Protein 4YO2 (pdb70)

InterPro domains:
  IPR003316 E2F/DP family, winged-helix DNA-binding domain [PF02319] (114-182)
  IPR003316 E2F/DP family, winged-helix DNA-binding domain [PF02319] (262-347)
  IPR003316 E2F/DP family, winged-helix DNA-binding domain [SM01372] (113-182)
  IPR003316 E2F/DP family, winged-helix DNA-binding domain [SM01372] (261-347)
  IPR015633 E2F Family [PTHR12081] (41-549)
  IPR036388 Winged helix-like DNA-binding domain superfamily [G3DSA:1.10.10.10] (108-183)
  IPR036388 Winged helix-like DNA-binding domain superfamily [G3DSA:1.10.10.10] (256-348)
  IPR036390 Winged helix DNA-binding domain superfamily [SSF46785] (115-183)
  IPR036390 Winged helix DNA-binding domain superfamily [SSF46785] (263-348)

Structure (mmCIF, N/CA/C/O backbone):
data_4YO2
#
_entry.id   4YO2
#
_cell.length_a   98.830
_cell.length_b   98.830
_cell.length_c   121.690
_cell.angle_alpha   90.000
_cell.angle_beta   90.000
_cell.angle_gamma   120.000
#
_symmetry.space_group_name_H-M   'P 32 2 1'
#
loop_
_entity.id
_entity.type
_entity.pdbx_description
1 polymer 'Transcription factor E2F8'
2 polymer "DNA (5'-D(P*TP*TP*TP*TP*CP*CP*CP*GP*CP*CP*AP*AP*AP*AP*A)-3')"
3 polymer "DNA (5'-D(P*TP*TP*TP*TP*TP*GP*GP*CP*GP*GP*GP*AP*AP*AP*A)-3')"
#
loop_
_atom_site.group_PDB
_atom_site.id
_atom_site.type_symbol
_atom_site.label_atom_id
_atom_site.label_alt_id
_atom_site.label_comp_id
_atom_site.label_asym_id
_atom_site.label_entity_id
_atom_site.label_seq_id
_atom_site.pdbx_PDB_ins_code
_atom_site.Cartn_x
_atom_site.Cartn_y
_atom_site.Cartn_z
_atom_site.occupancy
_atom_si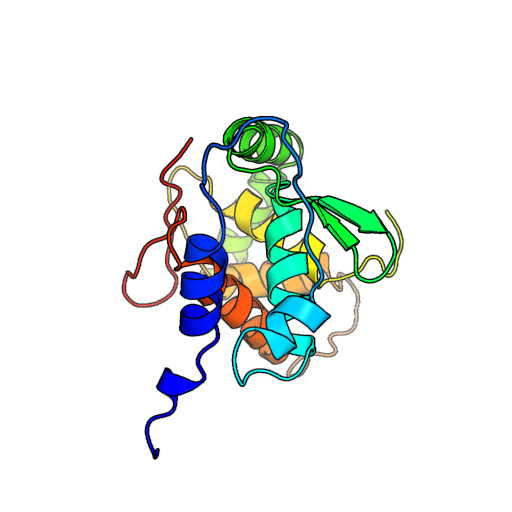te.B_iso_or_equiv
_atom_site.auth_seq_id
_atom_site.auth_comp_id
_atom_site.auth_asym_id
_atom_site.auth_atom_id
_atom_site.pdbx_PDB_model_num
ATOM 1 N N . GLN A 1 1 ? 69.223 30.546 32.149 1.00 285.44 110 GLN A N 1
ATOM 2 C CA . GLN A 1 1 ? 70.135 30.527 30.968 1.00 283.26 110 GLN A CA 1
ATOM 3 C C . GLN A 1 1 ? 69.674 31.463 29.846 1.00 282.36 110 GLN A C 1
ATOM 4 O O . GLN A 1 1 ? 70.443 32.321 29.414 1.00 280.63 110 GLN A O 1
ATOM 10 N N . PRO A 1 2 ? 68.438 31.293 29.358 1.00 217.35 111 PRO A N 1
ATOM 11 C CA . PRO A 1 2 ? 68.010 32.088 28.190 1.00 216.78 111 PRO A CA 1
ATOM 12 C C . PRO A 1 2 ? 68.076 33.590 28.395 1.00 216.12 111 PRO A C 1
ATOM 13 O O . PRO A 1 2 ? 68.319 34.322 27.428 1.00 215.03 111 PRO A O 1
ATOM 17 N N . SER A 1 3 ? 67.856 34.074 29.619 1.00 125.15 112 SER A N 1
ATOM 18 C CA . SER A 1 3 ? 67.792 35.511 29.847 1.00 124.92 112 SER A CA 1
ATOM 19 C C . SER A 1 3 ? 69.112 36.176 29.479 1.00 122.79 112 SER A C 1
ATOM 20 O O . SER A 1 3 ? 70.188 35.711 29.866 1.00 121.79 112 SER A O 1
ATOM 23 N N . ARG A 1 4 ? 69.021 37.281 28.737 1.00 178.16 113 ARG A N 1
ATOM 24 C CA . ARG A 1 4 ? 70.200 38.037 28.337 1.00 176.52 113 ARG A CA 1
ATOM 25 C C . ARG A 1 4 ? 70.674 39.002 29.414 1.00 176.58 113 ARG A C 1
ATOM 26 O O . ARG A 1 4 ? 71.805 39.491 29.330 1.00 175.43 113 ARG A O 1
ATOM 34 N N . LYS A 1 5 ? 69.843 39.285 30.419 1.00 85.23 114 LYS A N 1
ATOM 35 C CA . LYS A 1 5 ? 70.242 40.196 31.483 1.00 85.53 114 LYS A CA 1
ATOM 36 C C . LYS A 1 5 ? 71.284 39.587 32.411 1.00 85.00 114 LYS A C 1
ATOM 37 O O . LYS A 1 5 ? 71.992 40.331 33.097 1.00 84.93 114 LYS A O 1
ATOM 43 N N . GLU A 1 6 ? 71.394 38.256 32.452 1.00 110.96 115 GLU A N 1
ATOM 44 C CA . GLU A 1 6 ? 72.354 37.620 33.350 1.00 110.82 115 GLU A CA 1
ATOM 45 C C . GLU A 1 6 ? 73.788 37.995 33.000 1.00 109.30 115 GLU A C 1
ATOM 46 O O . GLU A 1 6 ? 74.662 37.973 33.874 1.00 109.43 115 GLU A O 1
ATOM 52 N N . LYS A 1 7 ? 74.053 38.325 31.735 1.00 136.10 116 LYS A N 1
ATOM 53 C CA . LYS A 1 7 ? 75.377 38.731 31.282 1.00 134.87 116 LYS A CA 1
ATOM 54 C C . LYS A 1 7 ? 75.432 40.212 30.924 1.00 134.85 116 LYS A C 1
ATOM 55 O O . LYS A 1 7 ? 76.382 40.656 30.273 1.00 134.01 116 LYS A O 1
ATOM 61 N N . SER A 1 8 ? 74.431 40.984 31.341 1.00 101.75 117 SER A N 1
ATOM 62 C CA . SER A 1 8 ? 74.404 42.411 31.055 1.00 102.08 117 SER A CA 1
ATOM 63 C C . SER A 1 8 ? 75.526 43.133 31.791 1.00 102.18 117 SER A C 1
ATOM 64 O O . SER A 1 8 ? 75.939 42.739 32.884 1.00 102.54 117 SER A O 1
ATOM 67 N N . LEU A 1 9 ? 76.014 44.211 31.173 1.00 77.59 118 LEU A N 1
ATOM 68 C CA . LEU A 1 9 ? 77.153 44.939 31.720 1.00 77.89 118 LEU A CA 1
ATOM 69 C C . LEU A 1 9 ? 76.842 45.538 33.085 1.00 79.29 118 LEU A C 1
ATOM 70 O O . LEU A 1 9 ? 77.745 45.685 33.920 1.00 79.71 118 LEU A O 1
ATOM 75 N N . GLY A 1 10 ? 75.576 45.868 33.343 1.00 98.97 119 GLY A N 1
ATOM 76 C CA . GLY A 1 10 ? 75.227 46.518 34.592 1.00 100.47 119 GLY A CA 1
ATOM 77 C C . GLY A 1 10 ? 75.228 45.584 35.781 1.00 100.82 119 GLY A C 1
ATOM 78 O O . GLY A 1 10 ? 75.315 46.051 36.921 1.00 102.06 119 GLY A O 1
ATOM 79 N N . LEU A 1 11 ? 75.149 44.275 35.544 1.00 113.98 120 LEU A N 1
ATOM 80 C CA . LEU A 1 11 ? 75.267 43.320 36.640 1.00 114.52 120 LEU A CA 1
ATOM 81 C C . LEU A 1 11 ? 76.688 43.307 37.184 1.00 114.45 120 LEU A C 1
ATOM 82 O O . LEU A 1 11 ? 76.922 43.602 38.362 1.00 115.73 120 LEU A O 1
ATOM 87 N N . LEU A 1 12 ? 77.657 42.976 36.327 1.00 77.86 121 LEU A N 1
ATOM 88 C CA . LEU A 1 12 ? 79.042 42.952 36.771 1.00 77.99 121 LEU A CA 1
ATOM 89 C C . LEU A 1 12 ? 79.522 44.342 37.145 1.00 78.95 121 LEU A C 1
ATOM 90 O O . LEU A 1 12 ? 80.463 44.477 37.931 1.00 79.83 121 LEU A O 1
ATOM 95 N N . CYS A 1 13 ? 78.911 45.385 36.583 1.00 100.86 122 CYS A N 1
ATOM 96 C CA . CYS A 1 13 ? 79.231 46.728 37.046 1.00 102.16 122 CYS A CA 1
ATOM 97 C C . CYS A 1 13 ? 78.720 46.951 38.464 1.00 103.79 122 CYS A C 1
ATOM 98 O O . CYS A 1 13 ? 79.429 47.523 39.302 1.00 105.06 122 CYS A O 1
ATOM 101 N N . HIS A 1 14 ? 77.503 46.479 38.762 1.00 85.04 123 HIS A N 1
ATOM 102 C CA . HIS A 1 14 ? 76.983 46.601 40.120 1.00 86.73 123 HIS A CA 1
ATOM 103 C C . HIS A 1 14 ? 77.854 45.829 41.098 1.00 87.30 123 HIS A C 1
ATOM 104 O O . HIS A 1 14 ? 78.115 46.292 42.215 1.00 88.93 123 HIS A O 1
ATOM 111 N N . LYS A 1 15 ? 78.326 44.651 40.688 1.00 82.40 124 LYS A N 1
ATOM 112 C CA . LYS A 1 15 ? 79.262 43.910 41.520 1.00 83.10 124 LYS A CA 1
ATOM 113 C C . LYS A 1 15 ? 80.593 44.635 41.639 1.00 83.57 124 LYS A C 1
ATOM 114 O O . LYS A 1 15 ? 81.256 44.546 42.678 1.00 85.06 124 LYS A O 1
ATOM 120 N N . PHE A 1 16 ? 80.992 45.360 40.596 1.00 75.48 125 PHE A N 1
ATOM 121 C CA . PHE A 1 16 ? 82.251 46.087 40.646 1.00 76.19 125 PHE A CA 1
ATOM 122 C C . PHE A 1 16 ? 82.187 47.205 41.673 1.00 78.23 125 PHE A C 1
ATOM 123 O O . PHE A 1 16 ? 83.137 47.413 42.436 1.00 79.70 125 PHE A O 1
ATOM 131 N N . LEU A 1 17 ? 81.074 47.937 41.706 1.00 93.15 126 LEU A N 1
ATOM 132 C CA . LEU A 1 17 ? 80.894 48.946 42.743 1.00 95.23 126 LEU A CA 1
ATOM 133 C C . LEU A 1 17 ? 80.708 48.315 44.113 1.00 96.61 126 LEU A C 1
ATOM 134 O O . LEU A 1 17 ? 81.091 48.912 45.125 1.00 98.59 126 LEU A O 1
ATOM 139 N N . ALA A 1 18 ? 80.118 47.121 44.170 1.00 90.72 127 ALA A N 1
ATOM 140 C CA . ALA A 1 18 ? 80.020 46.412 45.437 1.00 92.24 127 ALA A CA 1
ATOM 141 C C . ALA A 1 18 ? 81.383 45.974 45.949 1.00 93.08 127 ALA A C 1
ATOM 142 O O . ALA A 1 18 ? 81.551 45.797 47.160 1.00 95.07 127 ALA A O 1
ATOM 144 N N . ARG A 1 19 ? 82.358 45.797 45.055 1.00 101.80 128 ARG A N 1
ATOM 145 C CA . ARG A 1 19 ? 83.666 45.305 45.470 1.00 102.73 128 ARG A CA 1
ATOM 146 C C . ARG A 1 19 ? 84.392 46.287 46.380 1.00 105.06 128 ARG A C 1
ATOM 147 O O . ARG A 1 19 ? 85.197 45.864 47.216 1.00 106.76 128 ARG A O 1
ATOM 155 N N . TYR A 1 20 ? 84.135 47.585 46.237 1.00 217.45 129 TYR A N 1
ATOM 156 C CA . TYR A 1 20 ? 84.893 48.592 46.966 1.00 219.77 129 TYR A CA 1
ATOM 157 C C . TYR A 1 20 ? 83.967 49.669 47.515 1.00 220.95 129 TYR A C 1
ATOM 158 O O . TYR A 1 20 ? 82.956 50.003 46.884 1.00 219.67 129 TYR A O 1
ATOM 167 N N . PRO A 1 21 ? 84.285 50.229 48.684 1.00 123.05 130 PRO A N 1
ATOM 168 C CA . PRO A 1 21 ? 83.503 51.357 49.201 1.00 124.45 130 PRO A CA 1
ATOM 169 C C . PRO A 1 21 ? 83.626 52.601 48.339 1.00 124.23 130 PRO A C 1
ATOM 170 O O . PRO A 1 21 ? 84.667 52.869 47.739 1.00 124.18 130 PRO A O 1
ATOM 174 N N . ASN A 1 22 ? 82.538 53.375 48.299 1.00 121.53 131 ASN A N 1
ATOM 175 C CA . ASN A 1 22 ? 82.559 54.660 47.612 1.00 121.91 131 ASN A CA 1
ATOM 176 C C . ASN A 1 22 ? 83.436 55.686 48.322 1.00 124.77 131 ASN A C 1
ATOM 177 O O . ASN A 1 22 ? 83.897 56.635 47.678 1.00 125.34 131 ASN A O 1
ATOM 182 N N . TYR A 1 23 ? 83.675 55.521 49.623 1.00 190.98 132 TYR A N 1
ATOM 183 C CA . TYR A 1 23 ? 84.408 56.494 50.436 1.00 194.10 132 TYR A CA 1
ATOM 184 C C . TYR A 1 23 ? 85.485 55.774 51.236 1.00 195.43 132 TYR A C 1
ATOM 185 O O . TYR A 1 23 ? 85.365 55.606 52.456 1.00 197.36 132 TYR A O 1
ATOM 194 N N . PRO A 1 24 ? 86.559 55.341 50.579 1.00 135.24 133 PRO A N 1
ATOM 195 C CA . PRO A 1 24 ? 87.653 54.685 51.306 1.00 136.83 133 PRO A CA 1
ATOM 196 C C . PRO A 1 24 ? 88.649 55.672 51.892 1.00 140.21 133 PRO A C 1
ATOM 197 O O . PRO A 1 24 ? 88.461 56.890 51.803 1.00 141.44 133 PRO A O 1
ATOM 201 N N . ASN A 1 25 ? 89.706 55.148 52.496 1.00 165.42 134 ASN A N 1
ATOM 202 C CA . ASN A 1 25 ? 90.832 55.917 52.997 1.00 168.84 134 ASN A CA 1
ATOM 203 C C . ASN A 1 25 ? 92.113 55.269 52.500 1.00 168.82 134 ASN A C 1
ATOM 204 O O . ASN A 1 25 ? 92.129 54.072 52.192 1.00 166.77 134 ASN A O 1
ATOM 209 N N . PRO A 1 26 ? 93.208 56.036 52.390 1.00 148.38 135 PRO A N 1
ATOM 210 C CA . PRO A 1 26 ? 94.466 55.445 51.912 1.00 148.67 135 PRO A CA 1
ATOM 211 C C . PRO A 1 26 ? 94.915 54.255 52.747 1.00 149.60 135 PRO A C 1
ATOM 212 O O . PRO A 1 26 ? 95.484 54.410 53.833 1.00 153.07 135 PRO A O 1
ATOM 216 N N . ALA A 1 27 ? 94.643 53.055 52.234 1.00 164.35 136 ALA A N 1
ATOM 217 C CA . ALA A 1 27 ? 95.059 51.808 52.863 1.00 165.04 136 ALA A CA 1
ATOM 218 C C . ALA A 1 27 ? 95.794 50.967 51.827 1.00 163.27 136 ALA A C 1
ATOM 219 O O . ALA A 1 27 ? 96.407 51.517 50.906 1.00 162.99 136 ALA A O 1
ATOM 221 N N . VAL A 1 28 ? 95.744 49.643 51.959 1.00 168.62 137 VAL A N 1
ATOM 222 C CA . VAL A 1 28 ? 96.307 48.767 50.937 1.00 166.69 137 VAL A CA 1
ATOM 223 C C . VAL A 1 28 ? 95.283 48.651 49.813 1.00 162.57 137 VAL A C 1
ATOM 224 O O . VAL A 1 28 ? 94.544 47.665 49.717 1.00 160.47 137 VAL A O 1
ATOM 228 N N . ASN A 1 29 ? 95.223 49.674 48.966 1.00 134.62 138 ASN A N 1
ATOM 229 C CA . ASN A 1 29 ? 94.275 49.727 47.863 1.00 131.11 138 ASN A CA 1
ATOM 230 C C . ASN A 1 29 ? 94.973 49.331 46.571 1.00 129.47 138 ASN A C 1
ATOM 231 O O . ASN A 1 29 ? 96.017 49.892 46.223 1.00 131.08 138 ASN A O 1
ATOM 236 N N . ASN A 1 30 ? 94.388 48.370 45.863 1.00 141.23 139 ASN A N 1
ATOM 237 C CA . ASN A 1 30 ? 94.931 47.911 44.595 1.00 139.47 139 ASN A CA 1
ATOM 238 C C . ASN A 1 30 ? 93.847 47.141 43.858 1.00 136.06 139 ASN A C 1
ATOM 239 O O . ASN A 1 30 ? 92.914 46.611 44.467 1.00 135.42 139 ASN A O 1
ATOM 244 N N . ASP A 1 31 ? 93.987 47.087 42.536 1.00 132.32 140 ASP A N 1
ATOM 245 C CA . ASP A 1 31 ? 93.079 46.348 41.672 1.00 129.22 140 ASP A CA 1
ATOM 246 C C . ASP A 1 31 ? 93.893 45.539 40.677 1.00 128.19 140 ASP A C 1
ATOM 247 O O . ASP A 1 31 ? 94.925 46.002 40.186 1.00 129.24 140 ASP A O 1
ATOM 252 N N . ILE A 1 32 ? 93.416 44.333 40.381 1.00 99.58 141 ILE A N 1
ATOM 253 C CA . ILE A 1 32 ? 94.039 43.442 39.407 1.00 98.41 141 ILE A CA 1
ATOM 254 C C . ILE A 1 32 ? 92.902 42.854 38.587 1.00 95.56 141 ILE A C 1
ATOM 255 O O . ILE A 1 32 ? 92.164 41.991 39.075 1.00 94.99 141 ILE A O 1
ATOM 260 N N . CYS A 1 33 ? 92.755 43.319 37.345 1.00 160.57 142 CYS A N 1
ATOM 261 C CA . CYS A 1 33 ? 91.580 42.962 36.561 1.00 158.15 142 CYS A CA 1
ATOM 262 C C . CYS A 1 33 ? 91.505 41.465 36.298 1.00 156.97 142 CYS A C 1
ATOM 263 O O . CYS A 1 33 ? 90.407 40.897 36.269 1.00 155.69 142 CYS A O 1
ATOM 266 N N . LEU A 1 34 ? 92.649 40.804 36.115 1.00 90.86 143 LEU A N 1
ATOM 267 C CA . LEU A 1 34 ? 92.629 39.354 35.968 1.00 90.13 143 LEU A CA 1
ATOM 268 C C . LEU A 1 34 ? 92.195 38.673 37.257 1.00 91.22 143 LEU A C 1
ATOM 269 O O . LEU A 1 34 ? 91.529 37.631 37.214 1.00 90.37 143 LEU A O 1
ATOM 274 N N . ASP A 1 35 ? 92.543 39.252 38.407 1.00 160.56 144 ASP A N 1
ATOM 275 C CA . ASP A 1 35 ? 92.049 38.726 39.672 1.00 161.83 144 ASP A CA 1
ATOM 276 C C . ASP A 1 35 ? 90.554 38.963 39.817 1.00 160.67 144 ASP A C 1
ATOM 277 O O . ASP A 1 35 ? 89.885 38.234 40.555 1.00 161.17 144 ASP A O 1
ATOM 282 N N . GLU A 1 36 ? 90.014 39.984 39.149 1.00 98.24 145 GLU A N 1
ATOM 283 C CA . GLU A 1 36 ? 88.564 40.134 39.093 1.00 97.07 145 GLU A CA 1
ATOM 284 C C . GLU A 1 36 ? 87.946 39.083 38.184 1.00 95.20 145 GLU A C 1
ATOM 285 O O . GLU A 1 36 ? 86.856 38.572 38.466 1.00 94.91 145 GLU A O 1
ATOM 291 N N . VAL A 1 37 ? 88.630 38.741 37.091 1.00 145.27 146 VAL A N 1
ATOM 292 C CA . VAL A 1 37 ? 88.142 37.679 36.219 1.00 143.72 146 VAL A CA 1
ATOM 293 C C . VAL A 1 37 ? 88.155 36.342 36.949 1.00 144.67 146 VAL A C 1
ATOM 294 O O . VAL A 1 37 ? 87.302 35.483 36.696 1.00 143.96 146 VAL A O 1
ATOM 298 N N . ALA A 1 38 ? 89.107 36.143 37.862 1.00 181.26 147 ALA A N 1
ATOM 299 C CA . ALA A 1 38 ? 89.244 34.869 38.557 1.00 182.57 147 ALA A CA 1
ATOM 300 C C . ALA A 1 38 ? 88.426 34.794 39.839 1.00 184.04 147 ALA A C 1
ATOM 301 O O . ALA A 1 38 ? 87.990 33.702 40.218 1.00 184.75 147 ALA A O 1
ATOM 303 N N . GLU A 1 39 ? 88.210 35.925 40.516 1.00 189.79 148 GLU A N 1
ATOM 304 C CA . GLU A 1 39 ? 87.465 35.908 41.771 1.00 191.41 148 GLU A CA 1
ATOM 305 C C . GLU A 1 39 ? 86.035 35.441 41.552 1.00 190.43 148 GLU A C 1
ATOM 306 O O . GLU A 1 39 ? 85.433 34.836 42.447 1.00 191.90 148 GLU A O 1
ATOM 312 N N . GLU A 1 40 ? 85.483 35.710 40.376 1.00 112.93 149 GLU A N 1
ATOM 313 C CA . GLU A 1 40 ? 84.220 35.150 39.926 1.00 112.00 149 GLU A CA 1
ATOM 314 C C . GLU A 1 40 ? 84.491 34.258 38.718 1.00 110.54 149 GLU A C 1
ATOM 315 O O . GLU A 1 40 ? 85.637 34.073 38.300 1.00 110.31 149 GLU A O 1
ATOM 321 N N . LEU A 1 41 ? 83.426 33.694 38.157 1.00 311.08 150 LEU A N 1
ATOM 322 C CA . LEU A 1 41 ? 83.541 32.826 36.994 1.00 309.82 150 LEU A CA 1
ATOM 323 C C . LEU A 1 41 ? 83.498 33.597 35.680 1.00 307.77 150 LEU A C 1
ATOM 324 O O . LEU A 1 41 ? 83.416 32.977 34.615 1.00 306.66 150 LEU A O 1
ATOM 329 N N . ASN A 1 42 ? 83.547 34.926 35.733 1.00 149.02 151 ASN A N 1
ATOM 330 C CA . ASN A 1 42 ? 83.378 35.756 34.547 1.00 147.44 151 ASN A CA 1
ATOM 331 C C . ASN A 1 42 ? 84.153 37.069 34.667 1.00 147.61 151 ASN A C 1
ATOM 332 O O . ASN A 1 42 ? 84.594 37.413 35.760 1.00 148.98 151 ASN A O 1
ATOM 337 N N . VAL A 1 43 ? 84.363 37.810 33.577 1.00 105.19 152 VAL A N 1
ATOM 338 C CA . VAL A 1 43 ? 83.994 37.451 32.207 1.00 103.74 152 VAL A CA 1
ATOM 339 C C . VAL A 1 43 ? 85.254 37.519 31.360 1.00 103.22 152 VAL A C 1
ATOM 340 O O . VAL A 1 43 ? 86.363 37.482 31.889 1.00 104.05 152 VAL A O 1
ATOM 344 N N . GLU A 1 44 ? 85.087 37.611 30.045 1.00 163.53 153 GLU A N 1
ATOM 345 C CA . GLU A 1 44 ? 86.205 37.977 29.191 1.00 163.24 153 GLU A CA 1
ATOM 346 C C . GLU A 1 44 ? 86.667 39.382 29.558 1.00 164.13 153 GLU A C 1
ATOM 347 O O . GLU A 1 44 ? 85.863 40.244 29.924 1.00 164.46 153 GLU A O 1
ATOM 353 N N . ARG A 1 45 ? 87.978 39.608 29.467 1.00 96.53 154 ARG A N 1
ATOM 354 C CA . ARG A 1 45 ? 88.578 40.786 30.082 1.00 97.88 154 ARG A CA 1
ATOM 355 C C . ARG A 1 45 ? 88.064 42.092 29.486 1.00 97.90 154 ARG A C 1
ATOM 356 O O . ARG A 1 45 ? 88.162 43.136 30.140 1.00 99.13 154 ARG A O 1
ATOM 364 N N . ARG A 1 46 ? 87.517 42.063 28.267 1.00 117.50 155 ARG A N 1
ATOM 365 C CA . ARG A 1 46 ? 87.101 43.300 27.613 1.00 117.83 155 ARG A CA 1
ATOM 366 C C . ARG A 1 46 ? 86.027 44.030 28.411 1.00 118.37 155 ARG A C 1
ATOM 367 O O . ARG A 1 46 ? 85.988 45.267 28.415 1.00 119.43 155 ARG A O 1
ATOM 375 N N . ARG A 1 47 ? 85.157 43.290 29.103 1.00 107.69 156 ARG A N 1
ATOM 376 C CA . ARG A 1 47 ? 84.112 43.930 29.896 1.00 108.35 156 ARG A CA 1
ATOM 377 C C . ARG A 1 47 ? 84.717 44.757 31.021 1.00 109.87 156 ARG A C 1
ATOM 378 O O . ARG A 1 47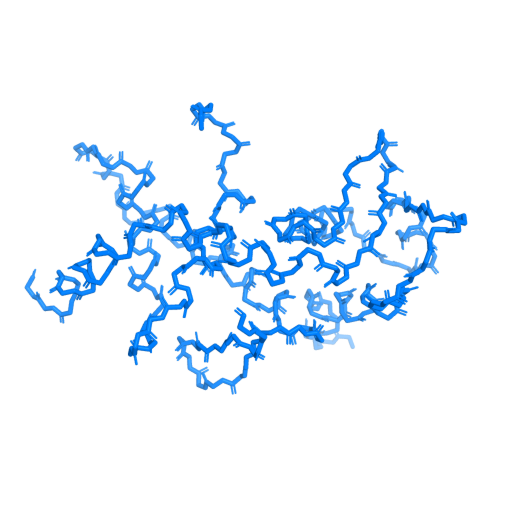 ? 84.365 45.930 31.211 1.00 110.86 156 ARG A O 1
ATOM 386 N N . ILE A 1 48 ? 85.658 44.168 31.758 1.00 78.64 157 ILE A N 1
ATOM 387 C CA . ILE A 1 48 ? 86.348 44.911 32.804 1.00 80.33 157 ILE A CA 1
ATOM 388 C C . ILE A 1 48 ? 87.168 46.032 32.192 1.00 81.22 157 ILE A C 1
ATOM 389 O O . ILE A 1 48 ? 87.398 47.064 32.834 1.00 82.83 157 ILE A O 1
ATOM 394 N N . TYR A 1 49 ? 87.615 45.864 30.947 1.00 128.78 158 TYR A N 1
ATOM 395 C CA . TYR A 1 49 ? 88.366 46.932 30.299 1.00 129.89 158 TYR A CA 1
ATOM 396 C C . TYR A 1 49 ? 87.492 48.160 30.094 1.00 130.56 158 TYR A C 1
ATOM 397 O O . TYR A 1 49 ? 87.847 49.263 30.524 1.00 132.35 158 TYR A O 1
ATOM 406 N N . ASP A 1 50 ? 86.331 47.991 29.454 1.00 132.02 159 ASP A N 1
ATOM 407 C CA . ASP A 1 50 ? 85.479 49.152 29.222 1.00 132.90 159 ASP A CA 1
ATOM 408 C C . ASP A 1 50 ? 84.926 49.713 30.527 1.00 134.00 159 ASP A C 1
ATOM 409 O O . ASP A 1 50 ? 84.787 50.936 30.661 1.00 135.59 159 ASP A O 1
ATOM 414 N N . ILE A 1 51 ? 84.634 48.853 31.508 1.00 70.77 160 ILE A N 1
ATOM 415 C CA . ILE A 1 51 ? 84.146 49.358 32.789 1.00 71.98 160 ILE A CA 1
ATOM 416 C C . ILE A 1 51 ? 85.223 50.187 33.475 1.00 73.88 160 ILE A C 1
ATOM 417 O O . ILE A 1 51 ? 84.941 51.240 34.059 1.00 75.48 160 ILE A O 1
ATOM 422 N N . VAL A 1 52 ? 86.474 49.737 33.402 1.00 73.95 161 VAL A N 1
ATOM 423 C CA . VAL A 1 52 ? 87.556 50.470 34.046 1.00 76.04 161 VAL A CA 1
ATOM 424 C C . VAL A 1 52 ? 87.822 51.776 33.312 1.00 77.41 161 VAL A C 1
ATOM 425 O O . VAL A 1 52 ? 88.083 52.811 33.935 1.00 79.54 161 VAL A O 1
ATOM 429 N N . ASN A 1 53 ? 87.747 51.755 31.980 1.00 118.32 162 ASN A N 1
ATOM 430 C CA . ASN A 1 53 ? 88.015 52.967 31.218 1.00 119.89 162 ASN A CA 1
ATOM 431 C C . ASN A 1 53 ? 86.941 54.017 31.460 1.00 120.93 162 ASN A C 1
ATOM 432 O O . ASN A 1 53 ? 87.252 55.205 31.610 1.00 123.21 162 ASN A O 1
ATOM 437 N N . VAL A 1 54 ? 85.671 53.606 31.512 1.00 77.67 163 VAL A N 1
ATOM 438 C CA . VAL A 1 54 ? 84.627 54.572 31.835 1.00 78.84 163 VAL A CA 1
ATOM 439 C C . VAL A 1 54 ? 84.743 55.012 33.288 1.00 80.38 163 VAL A C 1
ATOM 440 O O . VAL A 1 54 ? 84.369 56.139 33.631 1.00 82.27 163 VAL A O 1
ATOM 444 N N . LEU A 1 55 ? 85.257 54.145 34.164 1.00 81.51 164 LEU A N 1
ATOM 445 C CA . LEU A 1 55 ? 85.389 54.521 35.567 1.00 83.15 164 LEU A CA 1
ATOM 446 C C . LEU A 1 55 ? 86.418 55.627 35.752 1.00 85.72 164 LEU A C 1
ATOM 447 O O . LEU A 1 55 ? 86.223 56.531 36.572 1.00 87.72 164 LEU A O 1
ATOM 452 N N . GLU A 1 56 ? 87.508 55.588 34.987 1.00 136.14 165 GLU A N 1
ATOM 453 C CA . GLU A 1 56 ? 88.552 56.592 35.130 1.00 138.87 165 GLU A CA 1
ATOM 454 C C . GLU A 1 56 ? 88.246 57.872 34.369 1.00 140.45 165 GLU A C 1
ATOM 455 O O . GLU A 1 56 ? 88.955 58.866 34.555 1.00 143.17 165 GLU A O 1
ATOM 461 N N . SER A 1 57 ? 87.213 57.878 33.524 1.00 87.18 166 SER A N 1
ATOM 462 C CA . SER A 1 57 ? 86.847 59.105 32.828 1.00 88.98 166 SER A CA 1
ATOM 463 C C . SER A 1 57 ? 86.371 60.171 33.802 1.00 91.30 166 SER A C 1
ATOM 464 O O . SER A 1 57 ? 86.520 61.368 33.532 1.00 93.86 166 SER A O 1
ATOM 467 N N . LEU A 1 58 ? 85.798 59.759 34.932 1.00 113.96 167 LEU A N 1
ATOM 468 C CA . LEU A 1 58 ? 85.371 60.672 35.982 1.00 116.16 167 LEU A CA 1
ATOM 469 C C . LEU A 1 58 ? 86.388 60.768 37.110 1.00 117.86 167 LEU A C 1
ATOM 470 O O . LEU A 1 58 ? 86.073 61.319 38.169 1.00 119.53 167 LEU A O 1
ATOM 475 N N . HIS A 1 59 ? 87.591 60.231 36.910 1.00 123.26 168 HIS A N 1
ATOM 476 C CA . HIS A 1 59 ? 88.635 60.183 37.931 1.00 124.95 168 HIS A CA 1
ATOM 477 C C . HIS A 1 59 ? 88.185 59.429 39.178 1.00 124.08 168 HIS A C 1
ATOM 478 O O . HIS A 1 59 ? 88.714 59.659 40.270 1.00 126.09 168 HIS A O 1
ATOM 485 N N . MET A 1 60 ? 87.211 58.525 39.044 1.00 125.32 169 MET A N 1
ATOM 486 C CA . MET A 1 60 ? 86.847 57.678 40.173 1.00 124.59 169 MET A CA 1
ATOM 487 C C . MET A 1 60 ? 87.963 56.710 40.534 1.00 124.32 169 MET A C 1
ATOM 488 O O . MET A 1 60 ? 88.074 56.314 41.696 1.00 125.08 169 MET A O 1
ATOM 493 N N . VAL A 1 61 ? 88.791 56.326 39.561 1.00 118.80 170 VAL A N 1
ATOM 494 C CA . VAL A 1 61 ? 89.877 55.369 39.760 1.00 118.59 170 VAL A CA 1
ATOM 495 C C . VAL A 1 61 ? 91.130 55.932 39.099 1.00 120.22 170 VAL A C 1
ATOM 496 O O . VAL A 1 61 ? 91.122 57.071 38.617 1.00 121.68 170 VAL A O 1
ATOM 500 N N . SER A 1 62 ? 92.216 55.156 39.070 1.00 111.58 171 SER A N 1
ATOM 501 C CA . SER A 1 62 ? 93.409 55.614 38.363 1.00 113.18 171 SER A CA 1
ATOM 502 C C . SER A 1 62 ? 94.305 54.439 37.994 1.00 112.13 171 SER A C 1
ATOM 503 O O . SER A 1 62 ? 94.336 53.419 38.687 1.00 111.34 171 SER A O 1
ATOM 506 N N . ARG A 1 63 ? 95.022 54.599 36.881 1.00 115.00 172 ARG A N 1
ATOM 507 C CA . ARG A 1 63 ? 96.021 53.625 36.458 1.00 114.53 172 ARG A CA 1
ATOM 508 C C . ARG A 1 63 ? 97.223 53.659 37.396 1.00 117.50 172 ARG A C 1
ATOM 509 O O . ARG A 1 63 ? 97.700 54.736 37.769 1.00 120.49 172 ARG A O 1
ATOM 517 N N . LEU A 1 64 ? 97.740 52.479 37.742 1.00 223.40 173 LEU A N 1
ATOM 518 C CA . LEU A 1 64 ? 99.000 52.362 38.468 1.00 226.32 173 LEU A CA 1
ATOM 519 C C . LEU A 1 64 ? 100.080 51.676 37.648 1.00 226.37 173 LEU A C 1
ATOM 520 O O . LEU A 1 64 ? 101.181 52.215 37.496 1.00 229.18 173 LEU A O 1
ATOM 525 N N . ALA A 1 65 ? 99.791 50.496 37.114 1.00 171.77 174 ALA A N 1
ATOM 526 C CA . ALA A 1 65 ? 100.742 49.758 36.293 1.00 171.64 174 ALA A CA 1
ATOM 527 C C . ALA A 1 65 ? 99.957 48.743 35.470 1.00 167.92 174 ALA A C 1
ATOM 528 O O . ALA A 1 65 ? 98.721 48.737 35.479 1.00 165.72 174 ALA A O 1
ATOM 530 N N . LYS A 1 66 ? 100.677 47.886 34.748 1.00 138.24 175 LYS A N 1
ATOM 531 C CA . LYS A 1 66 ? 100.024 46.837 33.980 1.00 134.99 175 LYS A CA 1
ATOM 532 C C . LYS A 1 66 ? 99.250 45.923 34.919 1.00 133.67 175 LYS A C 1
ATOM 533 O O . LYS A 1 66 ? 99.778 45.469 35.939 1.00 135.34 175 LYS A O 1
ATOM 539 N N . ASN A 1 67 ? 97.996 45.642 34.560 1.00 127.84 176 ASN A N 1
ATOM 540 C CA . ASN A 1 67 ? 97.100 44.834 35.386 1.00 126.62 176 ASN A CA 1
ATOM 541 C C . ASN A 1 67 ? 97.055 45.348 36.825 1.00 128.72 176 ASN A C 1
ATOM 542 O O . ASN A 1 67 ? 96.868 44.578 37.771 1.00 129.01 176 ASN A O 1
ATOM 547 N N . ARG A 1 68 ? 97.211 46.662 37.001 1.00 429.24 177 ARG A N 1
ATOM 548 C CA . ARG A 1 68 ? 97.295 47.268 38.333 1.00 431.65 177 ARG A CA 1
ATOM 549 C C . ARG A 1 68 ? 96.611 48.632 38.310 1.00 431.99 177 ARG A C 1
ATOM 550 O O . ARG A 1 68 ? 97.176 49.615 37.819 1.00 433.45 177 ARG A O 1
ATOM 558 N N . TYR A 1 69 ? 95.397 48.678 38.850 1.00 108.02 178 TYR A N 1
ATOM 559 C CA . TYR A 1 69 ? 94.623 49.895 39.028 1.00 108.52 178 TYR A CA 1
ATOM 560 C C . TYR A 1 69 ? 94.465 50.199 40.513 1.00 110.55 178 TYR A C 1
ATOM 561 O O . TYR A 1 69 ? 94.671 49.336 41.371 1.00 111.06 178 TYR A O 1
ATOM 570 N N . THR A 1 70 ? 94.106 51.447 40.807 1.00 137.25 179 THR A N 1
ATOM 571 C CA . THR A 1 70 ? 93.795 51.884 42.164 1.00 139.19 179 THR A CA 1
ATOM 572 C C . THR A 1 70 ? 92.388 52.465 42.195 1.00 138.07 179 THR A C 1
ATOM 573 O O . THR A 1 70 ? 92.056 53.354 41.399 1.00 137.79 179 THR A O 1
ATOM 577 N N . TRP A 1 71 ? 91.569 51.951 43.120 1.00 111.59 180 TRP A N 1
ATOM 578 C CA . TRP A 1 71 ? 90.139 52.243 43.129 1.00 110.29 180 TRP A CA 1
ATOM 579 C C . TRP A 1 71 ? 89.834 53.701 43.450 1.00 112.26 180 TRP A C 1
ATOM 580 O O . TRP A 1 71 ? 88.855 54.243 42.933 1.00 111.27 180 TRP A O 1
ATOM 591 N N . HIS A 1 72 ? 90.651 54.352 44.280 1.00 125.12 181 HIS A N 1
ATOM 592 C CA . HIS A 1 72 ? 90.363 55.710 44.740 1.00 127.38 181 HIS A CA 1
ATOM 593 C C . HIS A 1 72 ? 88.909 55.828 45.192 1.00 126.55 181 HIS A C 1
ATOM 594 O O . HIS A 1 72 ? 88.485 55.085 46.081 1.00 126.35 181 HIS A O 1
ATOM 601 N N . GLY A 1 73 ? 88.127 56.735 44.603 1.00 111.63 182 GLY A N 1
ATOM 602 C CA . GLY A 1 73 ? 86.722 56.802 44.957 1.00 110.88 182 GLY A CA 1
ATOM 603 C C . GLY A 1 73 ? 85.968 58.058 44.565 1.00 111.70 182 GLY A C 1
ATOM 604 O O . GLY A 1 73 ? 86.142 58.600 43.469 1.00 111.39 182 GLY A O 1
ATOM 605 N N . ARG A 1 74 ? 85.119 58.518 45.482 1.00 163.18 183 ARG A N 1
ATOM 606 C CA . ARG A 1 74 ? 84.112 59.544 45.237 1.00 163.85 183 ARG A CA 1
ATOM 607 C C . ARG A 1 74 ? 84.624 60.963 45.490 1.00 167.06 183 ARG A C 1
ATOM 608 O O . ARG A 1 74 ? 83.837 61.915 45.439 1.00 168.21 183 ARG A O 1
ATOM 616 N N . HIS A 1 75 ? 85.921 61.130 45.751 1.00 172.10 184 HIS A N 1
ATOM 617 C CA . HIS A 1 75 ? 86.434 62.424 46.190 1.00 175.63 184 HIS A CA 1
ATOM 618 C C . HIS A 1 75 ? 86.345 63.467 45.083 1.00 176.30 184 HIS A C 1
ATOM 619 O O . HIS A 1 75 ? 85.644 64.477 45.220 1.00 177.97 184 HIS A O 1
ATOM 626 N N . ASN A 1 76 ? 87.054 63.243 43.974 1.00 166.54 185 ASN A N 1
ATOM 627 C CA . ASN A 1 76 ? 87.120 64.259 42.931 1.00 167.70 185 ASN A CA 1
ATOM 628 C C . ASN A 1 76 ? 85.751 64.536 42.328 1.00 166.44 185 ASN A C 1
ATOM 629 O O . ASN A 1 76 ? 85.434 65.693 42.047 1.00 168.57 185 ASN A O 1
ATOM 634 N N . LEU A 1 77 ? 84.908 63.505 42.212 1.00 137.03 186 LEU A N 1
ATOM 635 C CA . LEU A 1 77 ? 83.604 63.548 41.550 1.00 135.57 186 LEU A CA 1
ATOM 636 C C . LEU A 1 77 ? 83.077 64.953 41.273 1.00 138.11 186 LEU A C 1
ATOM 637 O O . LEU A 1 77 ? 82.975 65.363 40.111 1.00 138.08 186 LEU A O 1
ATOM 642 N N . ASN A 1 78 ? 82.740 65.700 42.329 1.00 145.29 187 ASN A N 1
ATOM 643 C CA . ASN A 1 78 ? 82.221 67.052 42.139 1.00 148.02 187 ASN A CA 1
ATOM 644 C C . ASN A 1 78 ? 83.264 67.960 41.500 1.00 150.42 187 ASN A C 1
ATOM 645 O O . ASN A 1 78 ? 82.939 68.785 40.637 1.00 151.70 187 ASN A O 1
ATOM 650 N N . LYS A 1 79 ? 84.528 67.815 41.904 1.00 149.65 188 LYS A N 1
ATOM 651 C CA . LYS A 1 79 ? 85.601 68.583 41.284 1.00 152.06 188 LYS A CA 1
ATOM 652 C C . LYS A 1 79 ? 85.790 68.184 39.828 1.00 150.10 188 LYS A C 1
ATOM 653 O O . LYS A 1 79 ? 86.183 69.016 39.002 1.00 152.16 188 LYS A O 1
ATOM 659 N N . THR A 1 80 ? 85.491 66.928 39.493 1.00 171.46 189 THR A N 1
ATOM 660 C CA . THR A 1 80 ? 85.611 66.470 38.117 1.00 169.49 189 THR A CA 1
ATOM 661 C C . THR A 1 80 ? 84.503 67.050 37.253 1.00 169.62 189 THR A C 1
ATOM 662 O O . THR A 1 80 ? 84.756 67.498 36.130 1.00 170.44 189 THR A O 1
ATOM 666 N N . LEU A 1 81 ? 83.266 67.040 37.751 1.00 146.21 190 LEU A N 1
ATOM 667 C CA . LEU A 1 81 ? 82.177 67.642 36.994 1.00 146.76 190 LEU A CA 1
ATOM 668 C C . LEU A 1 81 ? 82.345 69.151 36.878 1.00 150.85 190 LEU A C 1
ATOM 669 O O . LEU A 1 81 ? 81.971 69.739 35.855 1.00 151.91 190 LEU A O 1
ATOM 674 N N . GLY A 1 82 ? 82.910 69.793 37.903 1.00 114.45 191 GLY A N 1
ATOM 675 C CA . GLY A 1 82 ? 83.131 71.228 37.824 1.00 118.65 191 GLY A CA 1
ATOM 676 C C . GLY A 1 82 ? 84.255 71.593 36.875 1.00 120.15 191 GLY A C 1
ATOM 677 O O . GLY A 1 82 ? 84.147 72.558 36.112 1.00 122.75 191 GLY A O 1
ATOM 678 N N . THR A 1 83 ? 85.345 70.822 36.897 1.00 199.95 192 THR A N 1
ATOM 679 C CA . THR A 1 83 ? 86.403 71.031 35.917 1.00 201.15 192 THR A CA 1
ATOM 680 C C . THR A 1 83 ? 85.913 70.729 34.510 1.00 199.35 192 THR A C 1
ATOM 681 O O . THR A 1 83 ? 86.336 71.383 33.551 1.00 201.51 192 THR A O 1
ATOM 685 N N . LEU A 1 84 ? 85.012 69.754 34.367 1.00 138.23 193 LEU A N 1
ATOM 686 C CA . LEU A 1 84 ? 84.382 69.520 33.074 1.00 136.80 193 LEU A CA 1
ATOM 687 C C . LEU A 1 84 ? 83.527 70.708 32.663 1.00 139.70 193 LEU A C 1
ATOM 688 O O . LEU A 1 84 ? 83.445 71.031 31.471 1.00 140.57 193 LEU A O 1
ATOM 693 N N . LYS A 1 85 ? 82.900 71.382 33.632 1.00 185.58 194 LYS A N 1
ATOM 694 C CA . LYS A 1 85 ? 82.187 72.615 33.322 1.00 188.96 194 LYS A CA 1
ATOM 695 C C . LYS A 1 85 ? 83.147 73.717 32.897 1.00 193.04 194 LYS A C 1
ATOM 696 O O . LYS A 1 85 ? 82.786 74.564 32.073 1.00 195.63 194 LYS A O 1
ATOM 702 N N . SER A 1 86 ? 84.367 73.727 33.441 1.00 387.00 195 SER A N 1
ATOM 703 C CA . SER A 1 86 ? 85.387 74.631 32.924 1.00 390.81 195 SER A CA 1
ATOM 704 C C . SER A 1 86 ? 85.798 74.257 31.504 1.00 389.88 195 SER A C 1
ATOM 705 O O . SER A 1 86 ? 86.126 75.138 30.702 1.00 393.27 195 SER A O 1
ATOM 708 N N . ILE A 1 87 ? 85.784 72.960 31.177 1.00 293.56 196 ILE A N 1
ATOM 709 C CA . ILE A 1 87 ? 86.068 72.515 29.815 1.00 292.42 196 ILE A CA 1
ATOM 710 C C . ILE A 1 87 ? 84.847 72.640 28.911 1.00 292.00 196 ILE A C 1
ATOM 711 O O . ILE A 1 87 ? 84.990 72.628 27.682 1.00 292.34 196 ILE A O 1
ATOM 716 N N . GLY A 1 88 ? 83.659 72.809 29.483 1.00 136.38 197 GLY A N 1
ATOM 717 C CA . GLY A 1 88 ? 82.427 72.690 28.730 1.00 135.44 197 GLY A CA 1
ATOM 718 C C . GLY A 1 88 ? 82.264 73.671 27.589 1.00 138.96 197 GLY A C 1
ATOM 719 O O . GLY A 1 88 ? 82.458 74.880 27.757 1.00 143.16 197 GLY A O 1
ATOM 720 N N . GLU A 1 89 ? 81.899 73.150 26.421 1.00 159.85 198 GLU A N 1
ATOM 721 C CA . GLU A 1 89 ? 81.502 73.967 25.274 1.00 163.01 198 GLU A CA 1
ATOM 722 C C . GLU A 1 89 ? 79.980 73.947 25.137 1.00 162.54 198 GLU A C 1
ATOM 723 O O . GLU A 1 89 ? 79.417 73.593 24.101 1.00 161.80 198 GLU A O 1
ATOM 729 N N . GLU A 1 90 ? 79.318 74.342 26.228 1.00 174.13 199 GLU A N 1
ATOM 730 C CA . GLU A 1 90 ? 77.883 74.111 26.357 1.00 173.08 199 GLU A CA 1
ATOM 731 C C . GLU A 1 90 ? 77.080 74.847 25.293 1.00 176.17 199 GLU A C 1
ATOM 732 O O . GLU A 1 90 ? 76.055 74.333 24.829 1.00 174.74 199 GLU A O 1
ATOM 738 N N . ASN A 1 91 ? 77.519 76.043 24.889 1.00 250.69 200 ASN A N 1
ATOM 739 C CA . ASN A 1 91 ? 76.777 76.780 23.872 1.00 254.07 200 ASN A CA 1
ATOM 740 C C . ASN A 1 91 ? 76.797 76.051 22.535 1.00 252.46 200 ASN 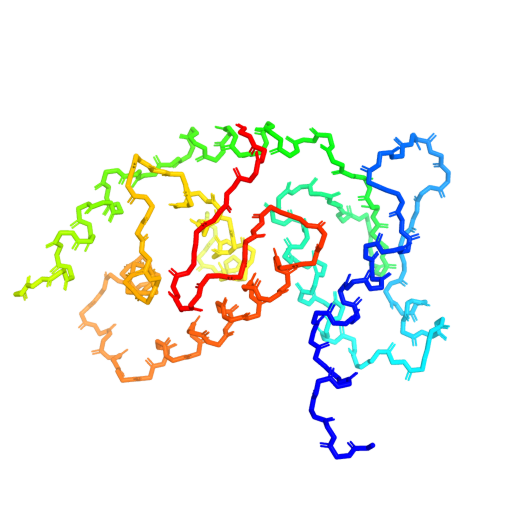A C 1
ATOM 741 O O . ASN A 1 91 ? 75.804 76.069 21.798 1.00 253.26 200 ASN A O 1
ATOM 746 N N . LYS A 1 92 ? 77.910 75.388 22.212 1.00 210.44 201 LYS A N 1
ATOM 747 C CA . LYS A 1 92 ? 77.962 74.598 20.987 1.00 208.64 201 LYS A CA 1
ATOM 748 C C . LYS A 1 92 ? 77.019 73.407 21.057 1.00 204.43 201 LYS A C 1
ATOM 749 O O . LYS A 1 92 ? 76.440 73.011 20.037 1.00 204.05 201 LYS A O 1
ATOM 755 N N . TYR A 1 93 ? 76.833 72.843 22.251 1.00 158.69 202 TYR A N 1
ATOM 756 C CA . TYR A 1 93 ? 75.970 71.677 22.387 1.00 154.85 202 TYR A CA 1
ATOM 757 C C . TYR A 1 93 ? 74.504 72.075 22.300 1.00 156.60 202 TYR A C 1
ATOM 758 O O . TYR A 1 93 ? 73.734 71.487 21.531 1.00 155.60 202 TYR A O 1
ATOM 767 N N . ALA A 1 94 ? 74.104 73.097 23.060 1.00 125.29 203 ALA A N 1
ATOM 768 C CA . ALA A 1 94 ? 72.720 73.547 22.995 1.00 127.40 203 ALA A CA 1
ATOM 769 C C . ALA A 1 94 ? 72.387 74.067 21.604 1.00 130.49 203 ALA A C 1
ATOM 770 O O . ALA A 1 94 ? 71.308 73.784 21.067 1.00 130.62 203 ALA A O 1
ATOM 772 N N . GLU A 1 95 ? 73.321 74.784 20.979 1.00 219.33 204 GLU A N 1
ATOM 773 C CA . GLU A 1 95 ? 73.100 75.197 19.601 1.00 222.28 204 GLU A CA 1
ATOM 774 C C . GLU A 1 95 ? 72.986 73.986 18.690 1.00 219.01 204 GLU A C 1
ATOM 775 O O . GLU A 1 95 ? 72.215 74.006 17.722 1.00 220.59 204 GLU A O 1
ATOM 781 N N . GLN A 1 96 ? 73.717 72.913 18.998 1.00 263.83 205 GLN A N 1
ATOM 782 C CA . GLN A 1 96 ? 73.592 71.701 18.202 1.00 260.63 205 GLN A CA 1
ATOM 783 C C . GLN A 1 96 ? 72.204 71.086 18.345 1.00 259.22 205 GLN A C 1
ATOM 784 O O . GLN A 1 96 ? 71.663 70.539 17.375 1.00 258.85 205 GLN A O 1
ATOM 790 N N . ILE A 1 97 ? 71.601 71.170 19.536 1.00 147.28 206 ILE A N 1
ATOM 791 C CA . ILE A 1 97 ? 70.220 70.702 19.647 1.00 146.66 206 ILE A CA 1
ATOM 792 C C . ILE A 1 97 ? 69.307 71.613 18.839 1.00 151.15 206 ILE A C 1
ATOM 793 O O . ILE A 1 97 ? 68.312 71.156 18.260 1.00 151.22 206 ILE A O 1
ATOM 798 N N . MET A 1 98 ? 69.635 72.909 18.760 1.00 211.08 207 MET A N 1
ATOM 799 C CA . MET A 1 98 ? 68.843 73.798 17.916 1.00 215.75 207 MET A CA 1
ATOM 800 C C . MET A 1 98 ? 68.968 73.419 16.448 1.00 216.15 207 MET A C 1
ATOM 801 O O . MET A 1 98 ? 68.029 73.632 15.673 1.00 218.80 207 MET A O 1
ATOM 806 N N . MET A 1 99 ? 70.110 72.856 16.046 1.00 344.75 208 MET A N 1
ATOM 807 C CA . MET A 1 99 ? 70.256 72.388 14.671 1.00 344.85 208 MET A CA 1
ATOM 808 C C . MET A 1 99 ? 69.455 71.112 14.439 1.00 341.57 208 MET A C 1
ATOM 809 O O . MET A 1 99 ? 68.697 71.010 13.467 1.00 343.31 208 MET A O 1
ATOM 814 N N . ILE A 1 100 ? 69.612 70.125 15.325 1.00 284.82 209 ILE A N 1
ATOM 815 C CA . ILE A 1 100 ? 68.990 68.822 15.100 1.00 281.60 209 ILE A CA 1
ATOM 816 C C . ILE A 1 100 ? 67.475 68.885 15.248 1.00 283.21 209 ILE A C 1
ATOM 817 O O . ILE A 1 100 ? 66.757 68.083 14.638 1.00 282.41 209 ILE A O 1
ATOM 822 N N . LYS A 1 101 ? 66.955 69.830 16.040 1.00 275.12 210 LYS A N 1
ATOM 823 C CA . LYS A 1 101 ? 65.541 69.773 16.400 1.00 276.21 210 LYS A CA 1
ATOM 824 C C . LYS A 1 101 ? 64.640 69.857 15.175 1.00 279.24 210 LYS A C 1
ATOM 825 O O . LYS A 1 101 ? 63.566 69.243 15.157 1.00 278.91 210 LYS A O 1
ATOM 831 N N . LYS A 1 102 ? 65.055 70.590 14.147 1.00 204.79 211 LYS A N 1
ATOM 832 C CA . LYS A 1 102 ? 64.306 70.646 12.899 1.00 207.84 211 LYS A CA 1
ATOM 833 C C . LYS A 1 102 ? 65.177 71.313 11.846 1.00 210.46 211 LYS A C 1
ATOM 834 O O . LYS A 1 102 ? 66.080 72.092 12.166 1.00 211.40 211 LYS A O 1
ATOM 840 N N . LYS A 1 103 ? 64.890 70.997 10.586 1.00 279.32 212 LYS A N 1
ATOM 841 C CA . LYS A 1 103 ? 65.608 71.572 9.451 1.00 282.23 212 LYS A CA 1
ATOM 842 C C . LYS A 1 103 ? 67.114 71.358 9.574 1.00 279.37 212 LYS A C 1
ATOM 843 O O . LYS A 1 103 ? 67.719 70.659 8.761 1.00 277.70 212 LYS A O 1
ATOM 849 N N . ASN A 1 150 ? 93.770 66.055 22.692 1.00 331.31 259 ASN A N 1
ATOM 850 C CA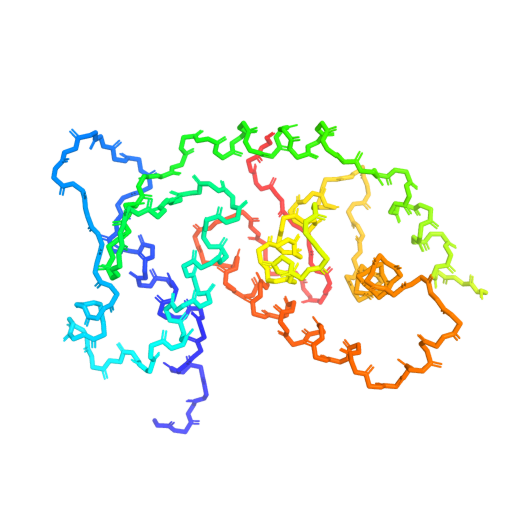 . ASN A 1 150 ? 95.110 66.426 22.252 1.00 333.47 259 ASN A CA 1
ATOM 851 C C . ASN A 1 150 ? 95.561 65.546 21.091 1.00 332.53 259 ASN A C 1
ATOM 852 O O . ASN A 1 150 ? 95.635 65.999 19.949 1.00 333.11 259 ASN A O 1
ATOM 854 N N . SER A 1 151 ? 95.866 64.287 21.393 1.00 447.68 260 SER A N 1
ATOM 855 C CA . SER A 1 151 ? 96.295 63.348 20.368 1.00 446.67 260 SER A CA 1
ATOM 856 C C . SER A 1 151 ? 95.162 63.068 19.385 1.00 444.65 260 SER A C 1
ATOM 857 O O . SER A 1 151 ? 93.983 63.049 19.748 1.00 443.24 260 SER A O 1
ATOM 860 N N . ARG A 1 152 ? 95.538 62.852 18.122 1.00 197.24 261 ARG A N 1
ATOM 861 C CA . ARG A 1 152 ? 94.547 62.608 17.080 1.00 195.60 261 ARG A CA 1
ATOM 862 C C . ARG A 1 152 ? 93.753 61.334 17.339 1.00 192.86 261 ARG A C 1
ATOM 863 O O . ARG A 1 152 ? 92.593 61.232 16.924 1.00 191.39 261 ARG A O 1
ATOM 871 N N . LYS A 1 153 ? 94.358 60.354 18.020 1.00 274.95 262 LYS A N 1
ATOM 872 C CA . LYS A 1 153 ? 93.727 59.061 18.292 1.00 272.48 262 LYS A CA 1
ATOM 873 C C . LYS A 1 153 ? 93.874 58.756 19.786 1.00 272.49 262 LYS A C 1
ATOM 874 O O . LYS A 1 153 ? 94.565 57.819 20.191 1.00 272.15 262 LYS A O 1
ATOM 880 N N . ASP A 1 154 ? 93.216 59.570 20.605 1.00 211.35 263 ASP A N 1
ATOM 881 C CA . ASP A 1 154 ? 93.249 59.419 22.058 1.00 211.56 263 ASP A CA 1
ATOM 882 C C . ASP A 1 154 ? 92.614 58.130 22.608 1.00 209.34 263 ASP A C 1
ATOM 883 O O . ASP A 1 154 ? 93.209 57.506 23.488 1.00 209.54 263 ASP A O 1
ATOM 888 N N . LYS A 1 155 ? 91.441 57.700 22.133 1.00 212.18 264 LYS A N 1
ATOM 889 C CA . LYS A 1 155 ? 90.634 58.361 21.101 1.00 211.89 264 LYS A CA 1
ATOM 890 C C . LYS A 1 155 ? 89.212 58.649 21.564 1.00 210.92 264 LYS A C 1
ATOM 891 O O . LYS A 1 155 ? 88.894 59.784 21.920 1.00 212.12 264 LYS A O 1
ATOM 897 N N . SER A 1 156 ? 88.358 57.624 21.571 1.00 173.90 265 SER A N 1
ATOM 898 C CA . SER A 1 156 ? 86.917 57.826 21.648 1.00 172.84 265 SER A CA 1
ATOM 899 C C . SER A 1 156 ? 86.281 57.397 22.959 1.00 172.09 265 SER A C 1
ATOM 900 O O . SER A 1 156 ? 85.288 57.998 23.357 1.00 172.05 265 SER A O 1
ATOM 903 N N . LEU A 1 157 ? 86.804 56.381 23.639 1.00 115.39 266 LEU A N 1
ATOM 904 C CA . LEU A 1 157 ? 86.090 55.823 24.782 1.00 114.52 266 LEU A CA 1
ATOM 905 C C . LEU A 1 157 ? 86.003 56.819 25.934 1.00 116.01 266 LEU A C 1
ATOM 906 O O . LEU A 1 157 ? 84.945 57.418 26.174 1.00 115.85 266 LEU A O 1
ATOM 911 N N . ARG A 1 158 ? 87.118 57.017 26.639 1.00 154.27 267 ARG A N 1
ATOM 912 C CA . ARG A 1 158 ? 87.104 57.878 27.814 1.00 155.77 267 ARG A CA 1
ATOM 913 C C . ARG A 1 158 ? 86.739 59.308 27.451 1.00 156.88 267 ARG A C 1
ATOM 914 O O . ARG A 1 158 ? 86.093 60.003 28.243 1.00 157.43 267 ARG A O 1
ATOM 922 N N . VAL A 1 159 ? 87.132 59.761 26.260 1.00 302.78 268 VAL A N 1
ATOM 923 C CA . VAL A 1 159 ? 86.814 61.125 25.855 1.00 303.96 268 VAL A CA 1
ATOM 924 C C . VAL A 1 159 ? 85.314 61.276 25.636 1.00 302.66 268 VAL A C 1
ATOM 925 O O . VAL A 1 159 ? 84.711 62.269 26.056 1.00 303.45 268 VAL A O 1
ATOM 929 N N . MET A 1 160 ? 84.685 60.293 24.987 1.00 189.45 269 MET A N 1
ATOM 930 C CA . MET A 1 160 ? 83.246 60.371 24.761 1.00 188.27 269 MET A CA 1
ATOM 931 C C . MET A 1 160 ? 82.482 60.279 26.072 1.00 187.94 269 MET A C 1
ATOM 932 O O . MET A 1 160 ? 81.463 60.957 26.249 1.00 187.98 269 MET A O 1
ATOM 937 N N . SER A 1 161 ? 82.957 59.455 27.010 1.00 122.18 270 SER A N 1
ATOM 938 C CA . SER A 1 161 ? 82.322 59.437 28.322 1.00 122.18 270 SER A CA 1
ATOM 939 C C . SER A 1 161 ? 82.494 60.771 29.040 1.00 124.11 270 SER A C 1
ATOM 940 O O . SER A 1 161 ? 81.576 61.225 29.735 1.00 124.18 270 SER A O 1
ATOM 943 N N . GLN A 1 162 ? 83.639 61.433 28.849 1.00 153.31 271 GLN A N 1
ATOM 944 C CA . GLN A 1 162 ? 83.878 62.710 29.512 1.00 155.31 271 GLN A CA 1
ATOM 945 C C . GLN A 1 162 ? 82.978 63.800 28.944 1.00 155.53 271 GLN A C 1
ATOM 946 O O . GLN A 1 162 ? 82.370 64.571 29.696 1.00 156.22 271 GLN A O 1
ATOM 952 N N . LYS A 1 163 ? 82.887 63.887 27.615 1.00 173.05 272 LYS A N 1
ATOM 953 C CA . LYS A 1 163 ? 82.008 64.873 26.998 1.00 173.29 272 LYS A CA 1
ATOM 954 C C . LYS A 1 163 ? 80.543 64.562 27.271 1.00 171.80 272 LYS A C 1
ATOM 955 O O . LYS A 1 163 ? 79.714 65.476 27.296 1.00 172.27 272 LYS A O 1
ATOM 961 N N . PHE A 1 164 ? 80.208 63.285 27.471 1.00 116.23 273 PHE A N 1
ATOM 962 C CA . PHE A 1 164 ? 78.858 62.909 27.881 1.00 114.94 273 PHE A CA 1
ATOM 963 C C . PHE A 1 164 ? 78.546 63.460 29.270 1.00 115.82 273 PHE A C 1
ATOM 964 O O . PHE A 1 164 ? 77.540 64.161 29.478 1.00 115.98 273 PHE A O 1
ATOM 972 N N . VAL A 1 165 ? 79.445 63.202 30.223 1.00 172.18 274 VAL A N 1
ATOM 973 C CA . VAL A 1 165 ? 79.276 63.726 31.572 1.00 173.24 274 VAL A CA 1
ATOM 974 C C . VAL A 1 165 ? 79.260 65.247 31.546 1.00 174.93 274 VAL A C 1
ATOM 975 O O . VAL A 1 165 ? 78.626 65.884 32.396 1.00 175.55 274 VAL A O 1
ATOM 979 N N . MET A 1 166 ? 79.944 65.856 30.574 1.00 311.45 275 MET A N 1
ATOM 980 C CA . MET A 1 166 ? 79.937 67.309 30.467 1.00 313.13 275 MET A CA 1
ATOM 981 C C . MET A 1 166 ? 78.587 67.811 29.968 1.00 312.47 275 MET A C 1
ATOM 982 O O . MET A 1 166 ? 77.998 68.729 30.550 1.00 313.32 275 MET A O 1
ATOM 987 N N . LEU A 1 167 ? 78.058 67.192 28.910 1.00 135.12 276 LEU A N 1
ATOM 988 C CA . LEU A 1 167 ? 76.803 67.659 28.340 1.00 134.63 276 LEU A CA 1
ATOM 989 C C . LEU A 1 167 ? 75.635 67.409 29.275 1.00 133.81 276 LEU A C 1
ATOM 990 O O . LEU A 1 167 ? 74.559 67.978 29.063 1.00 133.74 276 LEU A O 1
ATOM 995 N N . PHE A 1 168 ? 75.814 66.565 30.294 1.00 145.65 277 PHE A N 1
ATOM 996 C CA . PHE A 1 168 ? 74.694 66.275 31.183 1.00 144.93 277 PHE A CA 1
ATOM 997 C C . PHE A 1 168 ? 74.154 67.523 31.879 1.00 146.25 277 PHE A C 1
ATOM 998 O O . PHE A 1 168 ? 72.961 67.574 32.199 1.00 145.71 277 PHE A O 1
ATOM 1006 N N . LEU A 1 169 ? 74.988 68.534 32.116 1.00 139.16 278 LEU A N 1
ATOM 1007 C CA . LEU A 1 169 ? 74.549 69.739 32.817 1.00 140.53 278 LEU A CA 1
ATOM 1008 C C . LEU A 1 169 ? 73.956 70.736 31.828 1.00 140.94 278 LEU A C 1
ATOM 1009 O O . LEU A 1 169 ? 74.627 71.146 30.875 1.00 141.58 278 LEU A O 1
ATOM 1014 N N . VAL A 1 170 ? 72.708 71.133 32.068 1.00 158.84 279 VAL A N 1
ATOM 1015 C CA . VAL A 1 170 ? 72.073 72.210 31.313 1.00 159.52 279 VAL A CA 1
ATOM 1016 C C . VAL A 1 170 ? 70.771 72.558 32.017 1.00 159.39 279 VAL A C 1
ATOM 1017 O O . VAL A 1 170 ? 70.232 71.749 32.781 1.00 158.38 279 VAL A O 1
ATOM 1021 N N . SER A 1 171 ? 70.261 73.768 31.763 1.00 196.61 280 SER A N 1
ATOM 1022 C CA . SER A 1 171 ? 69.008 74.189 32.384 1.00 196.61 280 SER A CA 1
ATOM 1023 C C . SER A 1 171 ? 67.835 73.331 31.926 1.00 194.93 280 SER A C 1
ATOM 1024 O O . SER A 1 171 ? 66.850 73.188 32.659 1.00 194.52 280 SER A O 1
ATOM 1027 N N . THR A 1 172 ? 67.920 72.759 30.726 1.00 267.56 281 THR A N 1
ATOM 1028 C CA . THR A 1 172 ? 66.858 71.936 30.146 1.00 266.08 281 THR A CA 1
ATOM 1029 C C . THR A 1 172 ? 67.489 70.646 29.643 1.00 264.75 281 THR A C 1
ATOM 1030 O O . THR A 1 172 ? 67.761 70.506 28.443 1.00 264.51 281 THR A O 1
ATOM 1034 N N . PRO A 1 173 ? 67.760 69.687 30.544 1.00 217.77 282 PRO A N 1
ATOM 1035 C CA . PRO A 1 173 ? 68.414 68.436 30.129 1.00 216.54 282 PRO A CA 1
ATOM 1036 C C . PRO A 1 173 ? 67.759 67.791 28.915 1.00 215.34 282 PRO A C 1
ATOM 1037 O O . PRO A 1 173 ? 66.624 67.309 28.991 1.00 214.47 282 PRO A O 1
ATOM 1041 N N . GLN A 1 174 ? 68.474 67.789 27.786 1.00 322.91 283 GLN A N 1
ATOM 1042 C CA . GLN A 1 174 ? 67.975 67.229 26.538 1.00 321.97 283 GLN A CA 1
ATOM 1043 C C . GLN A 1 174 ? 69.033 66.332 25.915 1.00 321.26 283 GLN A C 1
ATOM 1044 O O . GLN A 1 174 ? 70.232 66.494 26.145 1.00 321.91 283 GLN A O 1
ATOM 1050 N N . ILE A 1 175 ? 68.554 65.389 25.111 1.00 135.17 284 ILE A N 1
ATOM 1051 C CA . ILE A 1 175 ? 69.210 64.101 24.909 1.00 133.95 284 ILE A CA 1
ATOM 1052 C C . ILE A 1 175 ? 68.544 63.324 23.771 1.00 132.84 284 ILE A C 1
ATOM 1053 O O . ILE A 1 175 ? 67.463 63.713 23.329 1.00 132.99 284 ILE A O 1
ATOM 1058 N N . VAL A 1 176 ? 69.149 62.241 23.272 1.00 108.59 285 VAL A N 1
ATOM 1059 C CA . VAL A 1 176 ? 70.518 61.808 23.569 1.00 108.55 285 VAL A CA 1
ATOM 1060 C C . VAL A 1 176 ? 71.192 61.415 22.258 1.00 108.29 285 VAL A C 1
ATOM 1061 O O . VAL A 1 176 ? 72.386 61.628 22.073 1.00 108.95 285 VAL A O 1
ATOM 1065 N N . SER A 1 177 ? 70.412 60.833 21.345 1.00 107.41 286 SER A N 1
ATOM 1066 C CA . SER A 1 177 ? 70.930 60.553 20.013 1.00 107.30 286 SER A CA 1
ATOM 1067 C C . SER A 1 177 ? 71.302 61.841 19.297 1.00 108.93 286 SER A C 1
ATOM 1068 O O . SER A 1 177 ? 72.161 61.836 18.409 1.00 109.30 286 SER A O 1
ATOM 1071 N N . LEU A 1 178 ? 70.664 62.951 19.666 1.00 190.25 287 LEU A N 1
ATOM 1072 C CA . LEU A 1 178 ? 71.127 64.252 19.198 1.00 191.98 287 LEU A CA 1
ATOM 1073 C C . LEU A 1 178 ? 72.548 64.507 19.677 1.00 192.74 287 LEU A C 1
ATOM 1074 O O . LEU A 1 178 ? 73.379 65.056 18.940 1.00 193.85 287 LEU A O 1
ATOM 1079 N N . GLU A 1 179 ? 72.856 64.083 20.903 1.00 160.00 288 GLU A N 1
ATOM 1080 C CA . GLU A 1 179 ? 74.225 64.168 21.387 1.00 160.69 288 GLU A CA 1
ATOM 1081 C C . GLU A 1 179 ? 75.126 63.184 20.664 1.00 159.96 288 GLU A C 1
ATOM 1082 O O . GLU A 1 179 ? 76.331 63.420 20.562 1.00 160.86 288 GLU A O 1
ATOM 1088 N N . VAL A 1 180 ? 74.573 62.074 20.170 1.00 129.01 289 VAL A N 1
ATOM 1089 C CA . VAL A 1 180 ? 75.357 61.202 19.302 1.00 128.38 289 VAL A CA 1
ATOM 1090 C C . VAL A 1 180 ? 75.695 61.926 18.007 1.00 129.51 289 VAL A C 1
ATOM 1091 O O . VAL A 1 180 ? 76.797 61.776 17.464 1.00 129.92 289 VAL A O 1
ATOM 1095 N N . ALA A 1 181 ? 74.766 62.743 17.502 1.00 121.28 290 ALA A N 1
ATOM 1096 C CA . ALA A 1 181 ? 75.084 63.576 16.352 1.00 122.67 290 ALA A CA 1
ATOM 1097 C C . ALA A 1 181 ? 76.151 64.598 16.706 1.00 124.40 290 ALA A C 1
ATOM 1098 O O . ALA A 1 181 ? 76.988 64.942 15.862 1.00 125.46 290 ALA A O 1
ATOM 1100 N N . ALA A 1 182 ? 76.155 65.076 17.954 1.00 115.04 291 ALA A N 1
ATOM 1101 C CA . ALA A 1 182 ? 77.254 65.925 18.396 1.00 116.68 291 ALA A CA 1
ATOM 1102 C C . ALA A 1 182 ? 78.566 65.150 18.417 1.00 116.45 291 ALA A C 1
ATOM 1103 O O . ALA A 1 182 ? 79.627 65.706 18.110 1.00 117.90 291 ALA A O 1
ATOM 1105 N N . LYS A 1 183 ? 78.514 63.858 18.760 1.00 115.29 292 LYS A N 1
ATOM 1106 C CA . LYS A 1 183 ? 79.718 63.036 18.708 1.00 114.99 292 LYS A CA 1
ATOM 1107 C C . LYS A 1 183 ? 80.198 62.840 17.279 1.00 115.17 292 LYS A C 1
ATOM 1108 O O . LYS A 1 183 ? 81.404 62.708 17.043 1.00 115.82 292 LYS A O 1
ATOM 1114 N N . ILE A 1 184 ? 79.275 62.804 16.317 1.00 152.49 293 ILE A N 1
ATOM 1115 C CA . ILE A 1 184 ? 79.675 62.682 14.919 1.00 152.82 293 ILE A CA 1
ATOM 1116 C C . ILE A 1 184 ? 80.283 63.986 14.422 1.00 155.05 293 ILE A C 1
ATOM 1117 O O . ILE A 1 184 ? 81.251 63.979 13.650 1.00 155.86 293 ILE A O 1
ATOM 1122 N N . LEU A 1 185 ? 79.740 65.124 14.858 1.00 179.26 294 LEU A N 1
ATOM 1123 C CA . LEU A 1 185 ? 80.264 66.401 14.387 1.00 181.49 294 LEU A CA 1
ATOM 1124 C C . LEU A 1 185 ? 81.629 66.692 14.998 1.00 182.68 294 LEU A C 1
ATOM 1125 O O . LEU A 1 185 ? 82.558 67.104 14.293 1.00 184.13 294 LEU A O 1
ATOM 1130 N N . ILE A 1 186 ? 81.775 66.479 16.308 1.00 198.60 295 ILE A N 1
ATOM 1131 C CA . ILE A 1 186 ? 83.086 66.649 16.926 1.00 199.74 295 ILE A CA 1
ATOM 1132 C C . ILE A 1 186 ? 84.055 65.586 16.421 1.00 199.09 295 ILE A C 1
ATOM 1133 O O . ILE A 1 186 ? 85.266 65.827 16.344 1.00 200.45 295 ILE A O 1
ATOM 1138 N N . GLY A 1 187 ? 83.548 64.403 16.063 1.00 141.83 296 GLY A N 1
ATOM 1139 C CA . GLY A 1 187 ? 84.424 63.323 15.642 1.00 141.09 296 GLY A CA 1
ATOM 1140 C C . GLY A 1 187 ? 84.923 63.442 14.217 1.00 141.88 296 GLY A C 1
ATOM 1141 O O . GLY A 1 187 ? 86.024 62.977 13.909 1.00 142.18 296 GLY A O 1
ATOM 1142 N N . GLU A 1 188 ? 84.139 64.071 13.338 1.00 145.82 297 GLU A N 1
ATOM 1143 C CA . GLU A 1 188 ? 84.460 64.146 11.915 1.00 146.56 297 GLU A CA 1
ATOM 1144 C C . GLU A 1 188 ? 84.756 65.583 11.500 1.00 149.03 297 GLU A C 1
ATOM 1145 O O . GLU A 1 188 ? 85.923 65.953 11.337 1.00 150.58 297 GLU A O 1
ATOM 1151 N N . ASP A 1 189 ? 83.715 66.401 11.339 1.00 296.93 298 ASP A N 1
ATOM 1152 C CA . ASP A 1 189 ? 83.863 67.785 10.888 1.00 299.30 298 ASP A CA 1
ATOM 1153 C C . ASP A 1 189 ? 84.632 67.846 9.569 1.00 300.56 298 ASP A C 1
ATOM 1154 O O . ASP A 1 189 ? 85.587 68.608 9.407 1.00 302.60 298 ASP A O 1
ATOM 1159 N N . HIS A 1 190 ? 84.202 67.024 8.615 1.00 370.53 299 HIS A N 1
ATOM 1160 C CA . HIS A 1 190 ? 84.862 66.930 7.321 1.00 371.54 299 HIS A CA 1
ATOM 1161 C C . HIS A 1 190 ? 83.829 66.569 6.263 1.00 370.82 299 HIS A C 1
ATOM 1162 O O . HIS A 1 190 ? 82.679 66.246 6.571 1.00 369.36 299 HIS A O 1
ATOM 1169 N N . VAL A 1 191 ? 84.261 66.634 5.001 1.00 483.59 300 VAL A N 1
ATOM 1170 C CA . VAL A 1 191 ? 83.340 66.498 3.875 1.00 483.49 300 VAL A CA 1
ATOM 1171 C C . VAL A 1 191 ? 82.688 65.121 3.859 1.00 480.92 300 VAL A C 1
ATOM 1172 O O . VAL A 1 191 ? 81.547 64.974 3.407 1.00 480.34 300 VAL A O 1
ATOM 1176 N N . GLU A 1 192 ? 83.388 64.098 4.347 1.00 443.41 301 GLU A N 1
ATOM 1177 C CA . GLU A 1 192 ? 82.829 62.749 4.442 1.00 440.96 301 GLU A CA 1
ATOM 1178 C C . GLU A 1 192 ? 82.793 62.298 5.904 1.00 439.41 301 GLU A C 1
ATOM 1179 O O . GLU A 1 192 ? 83.803 62.439 6.586 1.00 439.89 301 GLU A O 1
ATOM 1185 N N . ASP A 1 193 ? 81.683 61.756 6.421 1.00 500.21 302 ASP A N 1
ATOM 1186 C CA . ASP A 1 193 ? 80.397 61.539 5.737 1.00 499.59 302 ASP A CA 1
ATOM 1187 C C . ASP A 1 193 ? 80.471 60.719 4.430 1.00 499.24 302 ASP A C 1
ATOM 1188 O O . ASP A 1 193 ? 80.223 61.280 3.363 1.00 500.62 302 ASP A O 1
ATOM 1193 N N . LEU A 1 194 ? 80.768 59.414 4.465 1.00 169.03 303 LEU A N 1
ATOM 1194 C CA . LEU A 1 194 ? 80.981 58.579 5.657 1.00 167.30 303 LEU A CA 1
ATOM 1195 C C . LEU A 1 194 ? 79.821 58.599 6.659 1.00 166.26 303 LEU A C 1
ATOM 1196 O O . LEU A 1 194 ? 80.031 58.537 7.870 1.00 165.69 303 LEU A O 1
ATOM 1201 N N . ASP A 1 195 ? 78.597 58.666 6.141 1.00 210.95 304 ASP A N 1
ATOM 1202 C CA . ASP A 1 195 ? 77.394 58.577 6.951 1.00 209.94 304 ASP A CA 1
ATOM 1203 C C . ASP A 1 195 ? 76.902 57.129 6.963 1.00 207.88 304 ASP A C 1
ATOM 1204 O O . ASP A 1 195 ? 77.621 56.203 6.571 1.00 207.13 304 ASP A O 1
ATOM 1209 N N . LYS A 1 196 ? 75.674 56.928 7.445 1.00 158.58 305 LYS A N 1
ATOM 1210 C CA . LYS A 1 196 ? 75.067 55.606 7.554 1.00 156.72 305 LYS A CA 1
ATOM 1211 C C . LYS A 1 196 ? 75.803 54.766 8.590 1.00 155.44 305 LYS A C 1
ATOM 1212 O O . LYS A 1 196 ? 75.223 54.378 9.609 1.00 154.42 305 LYS A O 1
ATOM 1218 N N . SER A 1 197 ? 77.077 54.482 8.338 1.00 156.87 306 SER A N 1
ATOM 1219 C CA . SER A 1 197 ? 77.884 53.699 9.257 1.00 155.86 306 SER A CA 1
ATOM 1220 C C . SER A 1 197 ? 78.375 54.577 10.408 1.00 156.72 306 SER A C 1
ATOM 1221 O O . SER A 1 197 ? 78.006 55.748 10.536 1.00 157.95 306 SER A O 1
ATOM 1224 N N . LYS A 1 198 ? 79.196 53.983 11.277 1.00 157.12 307 LYS A N 1
ATOM 1225 C CA . LYS A 1 198 ? 79.878 54.696 12.354 1.00 158.03 307 LYS A CA 1
ATOM 1226 C C . LYS A 1 198 ? 78.919 55.184 13.435 1.00 157.94 307 LYS A C 1
ATOM 1227 O O . LYS A 1 198 ? 79.105 54.874 14.617 1.00 157.49 307 LYS A O 1
ATOM 1233 N N . PHE A 1 199 ? 77.896 55.946 13.046 1.00 137.57 308 PHE A N 1
ATOM 1234 C CA . PHE A 1 199 ? 77.015 56.563 14.032 1.00 137.72 308 PHE A CA 1
ATOM 1235 C C . PHE A 1 199 ? 76.311 55.516 14.885 1.00 136.09 308 PHE A C 1
ATOM 1236 O O . PHE A 1 199 ? 76.118 55.712 16.093 1.00 136.08 308 PHE A O 1
ATOM 1244 N N . LYS A 1 200 ? 75.960 54.378 14.288 1.00 174.81 309 LYS A N 1
ATOM 1245 C CA . LYS A 1 200 ? 75.273 53.343 15.056 1.00 173.33 309 LYS A CA 1
ATOM 1246 C C . LYS A 1 200 ? 76.192 52.755 16.118 1.00 172.92 309 LYS A C 1
ATOM 1247 O O . LYS A 1 200 ? 75.760 52.507 17.250 1.00 172.46 309 LYS A O 1
ATOM 1253 N N . THR A 1 201 ? 77.469 52.552 15.784 1.00 140.73 310 THR A N 1
ATOM 1254 C CA . THR A 1 201 ? 78.407 52.040 16.775 1.00 140.55 310 THR A CA 1
ATOM 1255 C C . THR A 1 201 ? 78.612 53.035 17.907 1.00 141.72 310 THR A C 1
ATOM 1256 O O . THR A 1 201 ? 78.756 52.630 19.066 1.00 141.44 310 THR A O 1
ATOM 1260 N N . LYS A 1 202 ? 78.597 54.335 17.601 1.00 139.44 311 LYS A N 1
ATOM 1261 C CA . LYS A 1 202 ? 78.621 55.325 18.668 1.00 140.56 311 LYS A CA 1
ATOM 1262 C C . LYS A 1 202 ? 77.369 55.225 19.520 1.00 139.88 311 LYS A C 1
ATOM 1263 O O . LYS A 1 202 ? 77.415 55.480 20.728 1.00 140.28 311 LYS A O 1
ATOM 1269 N N . ILE A 1 203 ? 76.243 54.845 18.913 1.00 118.49 312 ILE A N 1
ATOM 1270 C CA . ILE A 1 203 ? 75.059 54.555 19.711 1.00 117.75 312 ILE A CA 1
ATOM 1271 C C . ILE A 1 203 ? 75.299 53.338 20.600 1.00 116.67 312 ILE A C 1
ATOM 1272 O O . ILE A 1 203 ? 74.789 53.275 21.725 1.00 116.57 312 ILE A O 1
ATOM 1277 N N . ARG A 1 204 ? 76.088 52.366 20.132 1.00 123.40 313 ARG A N 1
ATOM 1278 C CA . ARG A 1 204 ? 76.333 51.171 20.934 1.00 122.44 313 ARG A CA 1
ATOM 1279 C C . ARG A 1 204 ? 77.199 51.496 22.141 1.00 123.36 313 ARG A C 1
ATOM 1280 O O . ARG A 1 204 ? 76.840 51.182 23.284 1.00 123.18 313 ARG A O 1
ATOM 1288 N N . ARG A 1 205 ? 78.346 52.133 21.909 1.00 131.82 314 ARG A N 1
ATOM 1289 C CA . ARG A 1 205 ? 79.210 52.483 23.026 1.00 132.89 314 ARG A CA 1
ATOM 1290 C C . ARG A 1 205 ? 78.542 53.496 23.937 1.00 133.79 314 ARG A C 1
ATOM 1291 O O . ARG A 1 205 ? 78.802 53.501 25.144 1.00 134.31 314 ARG A O 1
ATOM 1299 N N . LEU A 1 206 ? 77.684 54.356 23.390 1.00 103.76 315 LEU A N 1
ATOM 1300 C CA . LEU A 1 206 ? 76.906 55.233 24.251 1.00 104.46 315 LEU A CA 1
ATOM 1301 C C . LEU A 1 206 ? 75.900 54.452 25.085 1.00 103.43 315 LEU A C 1
ATOM 1302 O O . LEU A 1 206 ? 75.572 54.871 26.199 1.00 104.02 315 LEU A O 1
ATOM 1307 N N . TYR A 1 207 ? 75.385 53.333 24.566 1.00 114.70 316 TYR A N 1
ATOM 1308 C CA . TYR A 1 207 ? 74.543 52.476 25.394 1.00 113.81 316 TYR A CA 1
ATOM 1309 C C . TYR A 1 207 ? 75.352 51.843 26.516 1.00 113.96 316 TYR A C 1
ATOM 1310 O O . TYR A 1 207 ? 74.880 51.749 27.657 1.00 114.14 316 TYR A O 1
ATOM 1319 N N . ASP A 1 208 ? 76.584 51.421 26.218 1.00 101.93 317 ASP A N 1
ATOM 1320 C CA . ASP A 1 208 ? 77.429 50.865 27.269 1.00 102.29 317 ASP A CA 1
ATOM 1321 C C . ASP A 1 208 ? 77.751 51.921 28.319 1.00 103.89 317 ASP A C 1
ATOM 1322 O O . ASP A 1 208 ? 77.737 51.640 29.523 1.00 104.25 317 ASP A O 1
ATOM 1327 N N . ILE A 1 209 ? 78.003 53.157 27.881 1.00 104.32 318 ILE A N 1
ATOM 1328 C CA . ILE A 1 209 ? 78.217 54.250 28.820 1.00 105.90 318 ILE A CA 1
ATOM 1329 C C . ILE A 1 209 ? 76.943 54.524 29.599 1.00 105.80 318 ILE A C 1
ATOM 1330 O O . ILE A 1 209 ? 76.994 54.978 30.747 1.00 106.84 318 ILE A O 1
ATOM 1335 N N . ALA A 1 210 ? 75.784 54.254 28.999 1.00 104.65 319 ALA A N 1
ATOM 1336 C CA . ALA A 1 210 ? 74.523 54.526 29.673 1.00 104.60 319 ALA A CA 1
ATOM 1337 C C . ALA A 1 210 ? 74.293 53.535 30.804 1.00 104.19 319 ALA A C 1
ATOM 1338 O O . ALA A 1 210 ? 74.186 53.923 31.973 1.00 105.11 319 ALA A O 1
ATOM 1340 N N . ASN A 1 211 ? 74.220 52.241 30.477 1.00 242.92 320 ASN A N 1
ATOM 1341 C CA . ASN A 1 211 ? 73.924 51.262 31.516 1.00 242.57 320 ASN A CA 1
ATOM 1342 C C . ASN A 1 211 ? 75.069 51.126 32.515 1.00 243.60 320 ASN A C 1
ATOM 1343 O O . ASN A 1 211 ? 74.822 50.807 33.683 1.00 244.01 320 ASN A O 1
ATOM 1348 N N . VAL A 1 212 ? 76.318 51.368 32.097 1.00 107.51 321 VAL A N 1
ATOM 1349 C CA . VAL A 1 212 ? 77.402 51.340 33.079 1.00 108.74 321 VAL A CA 1
ATOM 1350 C C . VAL A 1 212 ? 77.254 52.494 34.059 1.00 110.28 321 VAL A C 1
ATOM 1351 O O . VAL A 1 212 ? 77.647 52.383 35.225 1.00 111.29 321 VAL A O 1
ATOM 1355 N N . LEU A 1 213 ? 76.687 53.611 33.614 1.00 107.19 322 LEU A N 1
ATOM 1356 C CA . LEU A 1 213 ? 76.421 54.734 34.501 1.00 108.59 322 LEU A CA 1
ATOM 1357 C C . LEU A 1 213 ? 75.093 54.598 35.231 1.00 108.23 322 LEU A C 1
ATOM 1358 O O . LEU A 1 213 ? 74.674 55.546 35.901 1.00 109.26 322 LEU A O 1
ATOM 1363 N N . SER A 1 214 ? 74.398 53.475 35.067 1.00 275.96 323 SER A N 1
ATOM 1364 C CA . SER A 1 214 ? 73.163 53.197 35.787 1.00 275.66 323 SER A CA 1
ATOM 1365 C C . SER A 1 214 ? 73.381 52.452 37.101 1.00 276.21 323 SER A C 1
ATOM 1366 O O . SER A 1 214 ? 72.404 52.189 37.810 1.00 276.14 323 SER A O 1
ATOM 1369 N N . SER A 1 215 ? 74.622 52.102 37.440 1.00 123.66 324 SER A N 1
ATOM 1370 C CA . SER A 1 215 ? 74.920 51.257 38.595 1.00 124.21 324 SER A CA 1
ATOM 1371 C C . SER A 1 215 ? 75.462 52.124 39.727 1.00 126.18 324 SER A C 1
ATOM 1372 O O . SER A 1 215 ? 76.578 52.638 39.631 1.00 127.14 324 SER A O 1
ATOM 1375 N N . LEU A 1 216 ? 74.676 52.267 40.803 1.00 147.97 325 LEU A N 1
ATOM 1376 C CA . LEU A 1 216 ? 75.052 53.034 41.994 1.00 149.92 325 LEU A CA 1
ATOM 1377 C C . LEU A 1 216 ? 75.913 54.241 41.636 1.00 150.96 325 LEU A C 1
ATOM 1378 O O . LEU A 1 216 ? 77.086 54.327 42.015 1.00 152.20 325 LEU A O 1
ATOM 1383 N N . ASP A 1 217 ? 75.328 55.175 40.897 1.00 120.05 326 ASP A N 1
ATOM 1384 C CA . ASP A 1 217 ? 76.033 56.348 40.401 1.00 120.96 326 ASP A CA 1
ATOM 1385 C C . ASP A 1 217 ? 74.982 57.420 40.117 1.00 120.89 326 ASP A C 1
ATOM 1386 O O . ASP A 1 217 ? 73.852 57.336 40.612 1.00 120.57 326 ASP A O 1
ATOM 1391 N N . LEU A 1 218 ? 75.348 58.423 39.320 1.00 146.07 327 LEU A N 1
ATOM 1392 C CA . LEU A 1 218 ? 74.513 59.607 39.120 1.00 146.39 327 LEU A CA 1
ATOM 1393 C C . LEU A 1 218 ? 73.798 59.519 37.770 1.00 144.85 327 LEU A C 1
ATOM 1394 O O . LEU A 1 218 ? 74.187 60.160 36.794 1.00 144.95 327 LEU A O 1
ATOM 1399 N N . ILE A 1 219 ? 72.737 58.727 37.722 1.00 193.72 328 ILE A N 1
ATOM 1400 C CA . ILE A 1 219 ? 71.902 58.636 36.523 1.00 192.38 328 ILE A CA 1
ATOM 1401 C C . ILE A 1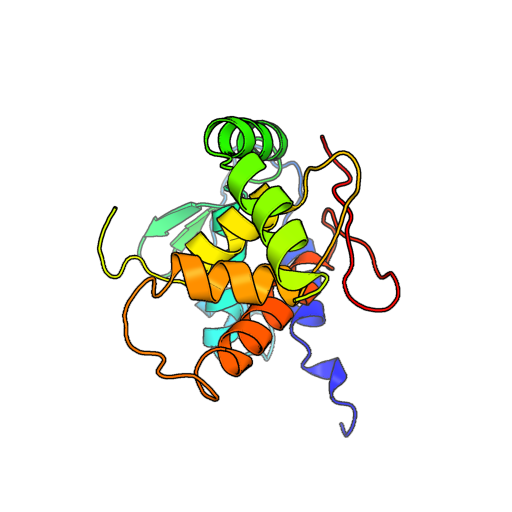 219 ? 70.585 57.964 36.890 1.00 191.46 328 ILE A C 1
ATOM 1402 O O . ILE A 1 219 ? 70.477 57.317 37.938 1.00 191.63 328 ILE A O 1
ATOM 1407 N N . LYS A 1 220 ? 69.581 58.113 36.018 1.00 204.08 329 LYS A N 1
ATOM 1408 C CA . LYS A 1 220 ? 68.211 57.654 36.231 1.00 203.36 329 LYS A CA 1
ATOM 1409 C C . LYS A 1 220 ? 67.872 56.498 35.292 1.00 201.76 329 LYS A C 1
ATOM 1410 O O . LYS A 1 220 ? 68.714 55.997 34.544 1.00 201.17 329 LYS A O 1
ATOM 1416 N N . LYS A 1 221 ? 66.608 56.070 35.354 1.00 539.43 330 LYS A N 1
ATOM 1417 C CA . LYS A 1 221 ? 65.984 55.230 34.328 1.00 538.06 330 LYS A CA 1
ATOM 1418 C C . LYS A 1 221 ? 64.660 55.894 33.946 1.00 538.13 330 LYS A C 1
ATOM 1419 O O . LYS A 1 221 ? 63.613 55.561 34.506 1.00 538.04 330 LYS A O 1
ATOM 1425 N N . VAL A 1 222 ? 64.709 56.846 33.011 1.00 159.65 331 VAL A N 1
ATOM 1426 C CA . VAL A 1 222 ? 63.518 57.537 32.511 1.00 159.82 331 VAL A CA 1
ATOM 1427 C C . VAL A 1 222 ? 63.392 57.234 31.022 1.00 158.98 331 VAL A C 1
ATOM 1428 O O 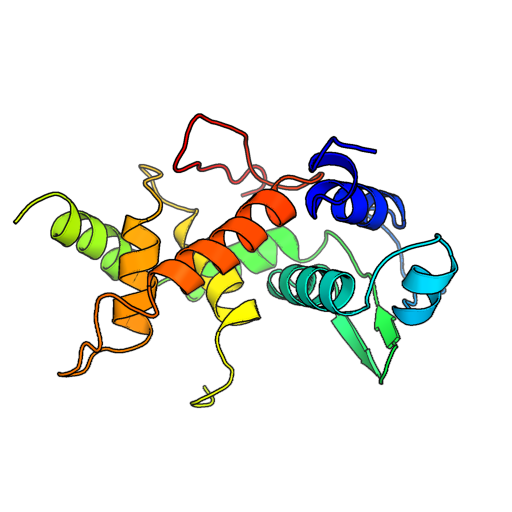. VAL A 1 222 ? 64.247 57.643 30.227 1.00 159.11 331 VAL A O 1
ATOM 1432 N N . HIS A 1 223 ? 62.331 56.509 30.648 1.00 199.48 332 HIS A N 1
ATOM 1433 C CA . HIS A 1 223 ? 61.976 56.263 29.250 1.00 198.83 332 HIS A CA 1
ATOM 1434 C C . HIS A 1 223 ? 63.223 56.014 28.396 1.00 198.41 332 HIS A C 1
ATOM 1435 O O . HIS A 1 223 ? 64.038 55.151 28.739 1.00 197.86 332 HIS A O 1
ATOM 1442 N N . VAL A 1 224 ? 63.379 56.732 27.283 1.00 190.91 333 VAL A N 1
ATOM 1443 C CA . VAL A 1 224 ? 64.608 56.742 26.499 1.00 190.83 333 VAL A CA 1
ATOM 1444 C C . VAL A 1 224 ? 65.137 58.170 26.491 1.00 192.14 333 VAL A C 1
ATOM 1445 O O . VAL A 1 224 ? 64.399 59.126 26.738 1.00 192.98 333 VAL A O 1
ATOM 1449 N N . THR A 1 225 ? 66.435 58.312 26.217 1.00 338.66 334 THR A N 1
ATOM 1450 C CA . THR A 1 225 ? 67.089 59.620 26.199 1.00 340.01 334 THR A CA 1
ATOM 1451 C C . THR A 1 225 ? 66.988 60.274 27.581 1.00 340.88 334 THR A C 1
ATOM 1452 O O . THR A 1 225 ? 66.217 61.202 27.821 1.00 341.66 334 THR A O 1
ATOM 1456 N N . GLU A 1 226 ? 67.785 59.735 28.493 1.00 167.14 335 GLU A N 1
ATOM 1457 C CA . GLU A 1 226 ? 67.671 60.015 29.916 1.00 167.14 335 GLU A CA 1
ATOM 1458 C C . GLU A 1 226 ? 68.667 61.077 30.365 1.00 167.14 335 GLU A C 1
ATOM 1459 O O . GLU A 1 226 ? 69.703 61.301 29.735 1.00 167.14 335 GLU A O 1
ATOM 1465 N N . GLU A 1 227 ? 68.335 61.728 31.482 1.00 167.14 336 GLU A N 1
ATOM 1466 C CA . GLU A 1 227 ? 69.189 62.758 32.070 1.00 167.14 336 GLU A CA 1
ATOM 1467 C C . GLU A 1 227 ? 69.061 62.723 33.584 1.00 167.14 336 GLU A C 1
ATOM 1468 O O . GLU A 1 227 ? 67.954 62.857 34.113 1.00 167.14 336 GLU A O 1
ATOM 1474 N N . ARG A 1 228 ? 70.185 62.540 34.273 1.00 167.14 337 ARG A N 1
ATOM 1475 C CA . ARG A 1 228 ? 70.261 62.838 35.696 1.00 167.14 337 ARG A CA 1
ATOM 1476 C C . ARG A 1 228 ? 71.714 63.036 36.098 1.00 167.14 337 ARG A C 1
ATOM 1477 O O . ARG A 1 228 ? 72.598 62.311 35.638 1.00 167.14 337 ARG A O 1
ATOM 1485 N N . GLY A 1 229 ? 71.939 64.008 36.975 1.00 167.14 338 GLY A N 1
ATOM 1486 C CA . GLY A 1 229 ? 73.222 64.197 37.620 1.00 167.14 338 GLY A CA 1
ATOM 1487 C C . GLY A 1 229 ? 72.998 64.497 39.086 1.00 167.14 338 GLY A C 1
ATOM 1488 O O . GLY A 1 229 ? 72.841 65.659 39.473 1.00 167.14 338 GLY A O 1
ATOM 1489 N N . ARG A 1 230 ? 72.963 63.447 39.907 1.00 167.14 339 ARG A N 1
ATOM 1490 C CA . ARG A 1 230 ? 72.524 63.594 41.291 1.00 167.14 339 ARG A CA 1
ATOM 1491 C C . ARG A 1 230 ? 73.421 64.546 42.074 1.00 167.14 339 ARG A C 1
ATOM 1492 O O . ARG A 1 230 ? 72.928 65.387 42.835 1.00 167.14 339 ARG A O 1
ATOM 1500 N N . LYS A 1 231 ? 74.738 64.434 41.899 1.00 167.14 340 LYS A N 1
ATOM 1501 C CA . LYS A 1 231 ? 75.689 65.246 42.646 1.00 167.14 340 LYS A CA 1
ATOM 1502 C C . LYS A 1 231 ? 76.097 66.448 41.809 1.00 167.14 340 LYS A C 1
ATOM 1503 O O . LYS A 1 231 ? 76.622 66.258 4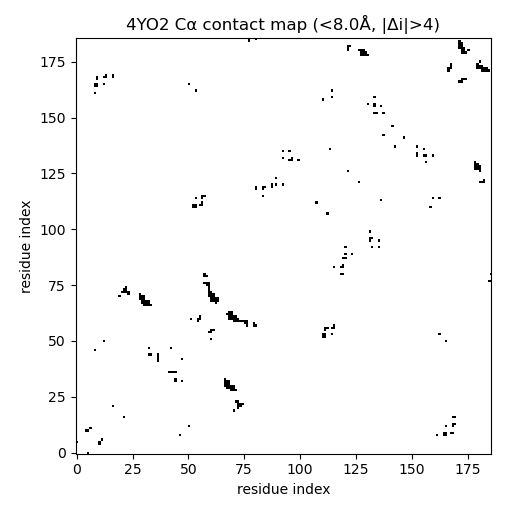0.700 1.00 167.14 340 LYS A O 1
ATOM 1509 N N . PRO A 1 232 ? 75.870 67.695 42.262 1.00 167.14 341 PRO A N 1
ATOM 1510 C CA . PRO A 1 232 ? 76.310 68.864 41.487 1.00 167.14 341 PRO A CA 1
ATOM 1511 C 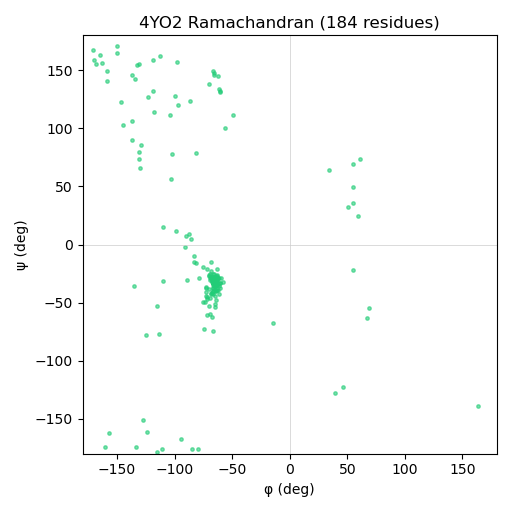C . PRO A 1 232 ? 77.818 69.089 41.564 1.00 167.14 341 PRO A C 1
ATOM 1512 O O . PRO A 1 232 ? 78.301 70.076 41.010 1.00 167.14 341 PRO A O 1
#

CATH classification: 1.10.10.10

Solvent-accessible surface area: 12686 Å² total; per-residue (Å²): 196,135,59,220,168,106,176,44,20,11,104,13,0,92,69,13,15,82,93,26,84,36,146,35,108,142,74,142,53,67,13,49,20,78,71,6,38,82,122,36,176,46,44,117,90,106,62,6,98,10,0,14,17,7,8,21,4,16,103,25,11,35,128,117,63,179,29,108,36,19,8,82,4,35,113,52,11,66,138,10,21,35,68,16,119,98,120,13,78,86,119,132,37,35,98,16,29,117,100,81,132,114,221,153,79,239,155,76,121,42,48,74,51,15,0,61,48,9,13,8,16,24,46,70,114,93,69,84,28,17,46,49,13,0,23,8,8,46,84,88,50,65,108,146,123,100,78,112,75,183,56,122,83,83,49,41,25,104,99,7,124,41,3,43,53,6,14,50,0,105,25,23,26,94,175,54,180,112,51,34,21,83,47,147,76,130

Foldseek 3Di:
DPDPVVPDLLVVLLVVPVVDDQDDDPDPFKAALVVVCVVDVDDPSVSVVLLVLLCCLQPCWADDDVSIIGRNHDVCNVVSQVVLLVVDPQVVLVVLCVVPVPPPDLPPDPRSVVSSNVSNNLDDPDRFDDLSVLVVVVCVNDVDPDDVPPPPSVVSVVSVVVSQSSCVHPHFFDDDDPGGHTGPHD

Nearest PDB structures (foldseek):
  4yo2-assembly1_A  TM=1.005E+00  e=1.671E-33  Homo sapiens
  5whm-assembly2_D  TM=4.745E-01  e=6.079E-01  Brucella abortus
  4p9f-assembly1_A  TM=3.196E-01  e=3.439E-01  Escherichia coli UMEA 3718-1
  7b5y-assembly1_D  TM=3.885E-01  e=3.172E+00  Streptococcus agalactiae

Secondary structure (DSSP, 8-state):
---SGGG-HHHHHHHHHHHS-SS--SSS--B-HHHHHHHSS---HHHHHHHHHHHHHTTSSEEEETTEEE---SSTHHHHHHHHHHH--HHHHHHHHHHHT----TTS-SHHHHHHHHHHHT--SS---SHHHHHHHHHHHT-SS----SSSHHHHHHHHHHHHHHTTSSSS----SSS-------

Organism: Homo sapiens (NCBI:txid9606)

Sequence (186 aa):
QPSRKEKSLGLLCHKFLARYPNYPNPAVNNDICLDEVAEELNVERRRIYDIVNVLESLHMVSRLAKNRYTWHGRHNLNKTLGTLKSIGEENKYAEQIMMIKKKNSRKDKSLRVMSQKFVMLFLVSTPQIVSLEVAAKILIGEDHVEDLDKSKFKTKIRRLYDIANVLSSLDLIKKVHVTEERGRKP

Radius of gyration: 17.41 Å; Cα contacts (8 Å, |Δi|>4): 171; chains: 1; bounding box: 39×46×49 Å

GO terms:
  GO:1990837 sequence-specific double-stranded DNA binding (F, IDA)
  GO:0000978 RNA polymerase II cis-regulatory region sequence-specific DNA binding (F, IDA)
  GO:0001227 DNA-binding transcription repressor activity, RNA polymerase II-specific (F, IDA)
  GO:0000122 negative regulation of transcription by RNA polymerase II (P, IDA)
  GO:0000987 cis-regulatory region sequence-specific DNA binding (F, IDA)
  GO:0002040 sprouting angiogenesis (P, IMP)
  GO:0003700 DNA-binding transcription factor activity (F, IMP)
  GO:0045944 positive regulation of transcription by RNA polymerase II (P, IMP)
  GO:0005654 nucleoplasm (C, TAS)
  GO:0005515 protein binding (F, IPI)
  GO:0005654 nucleoplasm (C, IDA)
  GO:0005730 nucleolus (C, IDA)

B-factor: mean 153.7, std 75.73, range [69.31, 539.43]